Protein AF-A0A7T8K6Q4-F1 (afdb_monomer_lite)

Organism: Caligus rogercresseyi (NCBI:txid217165)

pLDDT: mean 73.78, std 26.48, range [27.0, 98.75]

InterPro domains:
  IPR004843 Calcineurin-like, phosphoesterase domain [PF00149] (10-167)
  IPR029052 Metallo-dependent phosphatase-like [G3DSA:3.60.21.10] (1-182)
  IPR029052 Metallo-dependent phosphatase-like [SSF56300] (1-171)
  IPR051693 UPF0046 metallophosphoesterase [PTHR12905] (1-171)

Structure (mmCIF, N/CA/C/O backbone):
data_AF-A0A7T8K6Q4-F1
#
_entry.id   AF-A0A7T8K6Q4-F1
#
loop_
_atom_site.group_PDB
_atom_site.id
_atom_site.type_symbol
_atom_site.label_atom_id
_atom_site.label_alt_id
_atom_site.label_comp_id
_atom_site.label_asym_id
_atom_site.label_entity_id
_atom_site.label_seq_id
_atom_site.pdbx_PDB_ins_code
_atom_site.Cartn_x
_atom_site.Cartn_y
_atom_site.Cartn_z
_atom_site.occupancy
_atom_site.B_iso_or_equiv
_atom_site.auth_seq_id
_atom_site.auth_comp_id
_atom_site.auth_asym_id
_atom_site.auth_atom_id
_atom_site.pdbx_PDB_model_num
ATOM 1 N N . MET A 1 1 ? -7.488 6.317 0.133 1.00 95.50 1 MET A N 1
ATOM 2 C CA . MET A 1 1 ? -6.495 7.345 -0.255 1.00 95.50 1 MET A CA 1
ATOM 3 C C . MET A 1 1 ? -5.414 6.675 -1.096 1.00 95.50 1 MET A C 1
ATOM 5 O O . MET A 1 1 ? -5.376 5.454 -1.114 1.00 95.50 1 MET A O 1
ATOM 9 N N . SER A 1 2 ? -4.599 7.425 -1.825 1.00 96.69 2 SER A N 1
ATOM 10 C CA . SER A 1 2 ? -3.479 6.923 -2.636 1.00 96.69 2 SER A CA 1
ATOM 11 C C . SER A 1 2 ? -2.521 8.083 -2.901 1.00 96.69 2 SER A C 1
ATOM 13 O O . SER A 1 2 ? -2.915 9.229 -2.649 1.00 96.69 2 SER A O 1
ATOM 15 N N . ASP A 1 3 ? -1.322 7.802 -3.411 1.00 96.06 3 ASP A N 1
ATOM 16 C CA . ASP A 1 3 ? -0.441 8.811 -4.013 1.00 96.06 3 ASP A CA 1
ATOM 17 C C . ASP A 1 3 ? -0.129 9.971 -3.062 1.00 96.06 3 ASP A C 1
ATOM 19 O O . ASP A 1 3 ? -0.248 11.152 -3.402 1.00 96.06 3 ASP A O 1
ATOM 23 N N . THR A 1 4 ? 0.229 9.647 -1.819 1.00 96.94 4 THR A N 1
ATOM 24 C CA . THR A 1 4 ? 0.653 10.680 -0.872 1.00 96.94 4 THR A CA 1
ATOM 25 C C . THR A 1 4 ? 2.092 11.102 -1.086 1.00 96.94 4 THR A C 1
ATOM 27 O O . THR A 1 4 ? 2.408 12.234 -0.732 1.00 96.94 4 THR A O 1
ATOM 30 N N . HIS A 1 5 ? 2.948 10.265 -1.682 1.00 95.88 5 HIS A N 1
ATOM 31 C CA . HIS A 1 5 ? 4.310 10.633 -2.092 1.00 95.88 5 HIS A CA 1
ATOM 32 C C . HIS A 1 5 ? 5.120 11.316 -0.970 1.00 95.88 5 HIS A C 1
ATOM 34 O O . HIS A 1 5 ? 5.782 12.332 -1.193 1.00 95.88 5 HIS A O 1
ATOM 40 N N . SER A 1 6 ? 5.026 10.803 0.265 1.00 95.06 6 SER A N 1
ATOM 41 C CA . SER A 1 6 ? 5.626 11.392 1.482 1.00 95.06 6 SER A CA 1
ATOM 42 C C . SER A 1 6 ? 5.151 12.813 1.844 1.00 95.06 6 SER A C 1
ATOM 44 O O . SER A 1 6 ? 5.779 13.504 2.643 1.00 95.06 6 SER A O 1
ATOM 46 N N . LEU A 1 7 ? 4.018 13.265 1.304 1.00 94.94 7 LEU A N 1
ATOM 47 C CA . LEU A 1 7 ? 3.407 14.571 1.583 1.00 94.94 7 LEU A CA 1
ATOM 48 C C . LEU A 1 7 ? 2.273 14.486 2.616 1.00 94.94 7 LEU A C 1
ATOM 50 O O . LEU A 1 7 ? 1.410 15.362 2.665 1.00 94.94 7 LEU A O 1
ATOM 54 N N . THR A 1 8 ? 2.261 13.461 3.471 1.00 93.38 8 THR A N 1
ATOM 55 C CA . THR A 1 8 ? 1.224 13.276 4.502 1.00 93.38 8 THR A CA 1
ATOM 56 C C . THR A 1 8 ? 1.129 14.460 5.469 1.00 93.38 8 THR A C 1
ATOM 58 O O . THR A 1 8 ? 0.030 14.855 5.849 1.00 93.38 8 THR A O 1
ATOM 61 N N . SER A 1 9 ? 2.255 15.111 5.774 1.00 91.88 9 SER A N 1
ATOM 62 C CA . SER A 1 9 ? 2.323 16.347 6.572 1.00 91.88 9 SER A CA 1
ATOM 63 C C . SER A 1 9 ? 1.666 17.569 5.912 1.00 91.88 9 SER A C 1
ATOM 65 O O . SER A 1 9 ? 1.367 18.547 6.591 1.00 91.88 9 SER A O 1
ATOM 67 N N . HIS A 1 10 ? 1.431 17.526 4.597 1.00 91.69 10 HIS A N 1
ATOM 68 C CA . HIS A 1 10 ? 0.786 18.596 3.830 1.00 91.69 10 HIS A CA 1
ATOM 69 C C . HIS A 1 10 ? -0.715 18.347 3.631 1.00 91.69 10 HIS A C 1
ATOM 71 O O . HIS A 1 10 ? -1.407 19.163 3.016 1.00 91.69 10 HIS A O 1
ATOM 77 N N . ILE A 1 11 ? -1.245 17.230 4.140 1.00 90.94 11 ILE A N 1
ATOM 78 C CA . ILE A 1 11 ? -2.677 16.951 4.120 1.00 90.94 11 ILE A CA 1
ATOM 79 C C . ILE A 1 11 ? -3.342 17.840 5.172 1.00 90.94 11 ILE A C 1
ATOM 81 O O . ILE A 1 11 ? -3.305 17.566 6.365 1.00 90.94 11 ILE A O 1
ATOM 85 N N . THR A 1 12 ? -3.954 18.930 4.713 1.00 88.81 12 THR A N 1
ATOM 86 C CA . THR A 1 12 ? -4.630 19.910 5.578 1.00 88.81 12 THR A CA 1
ATOM 87 C C . THR A 1 12 ? -6.098 19.591 5.830 1.00 88.81 12 THR A C 1
ATOM 89 O O . THR A 1 12 ? -6.698 20.147 6.748 1.00 88.81 12 THR A O 1
ATOM 92 N N . ARG A 1 13 ? -6.698 18.714 5.015 1.00 89.38 13 ARG A N 1
ATOM 93 C CA . ARG A 1 13 ? -8.066 18.240 5.241 1.00 89.38 13 ARG A CA 1
ATOM 94 C C . ARG A 1 13 ? -8.058 17.168 6.324 1.00 89.38 13 ARG A C 1
ATOM 96 O O . ARG A 1 13 ? -7.205 16.283 6.300 1.00 89.38 13 ARG A O 1
ATOM 103 N N . GLU A 1 14 ? -9.040 17.209 7.213 1.00 91.81 14 GLU A N 1
ATOM 104 C CA . GLU A 1 14 ? -9.251 16.122 8.163 1.00 91.81 14 GLU A CA 1
ATOM 105 C C . GLU A 1 14 ? -9.593 14.833 7.401 1.00 91.81 14 GLU A C 1
ATOM 107 O O . GLU A 1 14 ? -10.392 14.841 6.458 1.00 91.81 14 GLU A O 1
ATOM 112 N N . ILE A 1 15 ? -8.948 13.728 7.779 1.00 95.06 15 ILE A N 1
ATOM 113 C CA . ILE A 1 15 ? -9.340 12.405 7.298 1.00 95.06 15 ILE A CA 1
ATOM 114 C C . ILE A 1 15 ? -10.617 12.031 8.059 1.00 95.06 15 ILE A C 1
ATOM 116 O O . ILE A 1 15 ? -10.576 12.027 9.289 1.00 95.06 15 ILE A O 1
ATOM 120 N N . PRO A 1 16 ? -11.736 11.745 7.367 1.00 95.94 16 PRO A N 1
ATOM 121 C CA . PRO A 1 16 ? -12.994 11.434 8.034 1.00 95.94 16 PRO A CA 1
ATOM 122 C C . PRO A 1 16 ? -12.852 10.194 8.920 1.00 95.94 16 PRO A C 1
ATOM 124 O O . PRO A 1 16 ? -12.044 9.313 8.626 1.00 95.94 16 PRO A O 1
ATOM 127 N N . ASP A 1 17 ? -13.656 10.125 9.980 1.00 96.38 17 ASP A N 1
ATOM 128 C CA . ASP A 1 17 ? -13.756 8.923 10.805 1.00 96.38 17 ASP A CA 1
ATOM 129 C C . ASP A 1 17 ? -14.274 7.738 9.965 1.00 96.38 17 ASP A C 1
ATOM 131 O O . ASP A 1 17 ? -15.099 7.903 9.060 1.00 96.38 17 ASP A O 1
ATOM 135 N N . GLY A 1 18 ? -13.806 6.532 10.284 1.00 96.94 18 GLY A N 1
ATOM 136 C CA . GLY A 1 18 ? -14.218 5.305 9.610 1.00 96.94 18 GLY A CA 1
ATOM 137 C C . GLY A 1 18 ? -13.617 4.052 10.243 1.00 96.94 18 GLY A C 1
ATOM 138 O O . GLY A 1 18 ? -12.667 4.119 11.026 1.00 96.94 18 GLY A O 1
ATOM 139 N N . ASP A 1 19 ? -14.164 2.893 9.879 1.00 98.19 19 ASP A N 1
ATOM 140 C CA . ASP A 1 19 ? -13.756 1.598 10.441 1.00 98.19 19 ASP A CA 1
ATOM 141 C C . ASP A 1 19 ? -12.468 1.051 9.802 1.00 98.19 19 ASP A C 1
ATOM 143 O O . ASP A 1 19 ? -11.621 0.451 10.473 1.00 98.19 19 ASP A O 1
ATOM 147 N N . ILE A 1 20 ? -12.302 1.277 8.494 1.00 98.44 20 ILE A N 1
ATOM 148 C CA . ILE A 1 20 ? -11.143 0.826 7.719 1.00 98.44 20 ILE A CA 1
ATOM 149 C C . ILE A 1 20 ? -10.592 1.991 6.898 1.00 98.44 20 ILE A C 1
ATOM 151 O O . ILE A 1 20 ? -11.257 2.519 6.009 1.00 98.44 20 ILE A O 1
ATOM 155 N N . PHE A 1 21 ? -9.338 2.353 7.155 1.00 98.56 21 PHE A N 1
ATOM 156 C CA . PHE A 1 21 ? -8.565 3.230 6.283 1.00 98.56 21 PHE A CA 1
ATOM 157 C C . PHE A 1 21 ? -7.834 2.401 5.220 1.00 98.56 21 PHE A C 1
ATOM 159 O O . PHE A 1 21 ? -7.196 1.402 5.548 1.00 98.56 21 PHE A O 1
ATOM 166 N N . ILE A 1 22 ? -7.884 2.824 3.955 1.00 98.62 22 ILE A N 1
ATOM 167 C CA . ILE A 1 22 ? -7.203 2.150 2.838 1.00 98.62 22 ILE A CA 1
ATOM 168 C C . ILE A 1 22 ? -6.268 3.133 2.121 1.00 98.62 22 ILE A C 1
ATOM 170 O O . ILE A 1 22 ? -6.712 4.216 1.722 1.00 98.62 22 ILE A O 1
ATOM 174 N N . HIS A 1 23 ? -5.003 2.745 1.912 1.00 98.50 23 HIS A N 1
ATOM 175 C CA . HIS A 1 23 ? -4.042 3.435 1.041 1.00 98.50 23 HIS A CA 1
ATOM 176 C C . HIS A 1 23 ? -3.646 2.562 -0.164 1.00 98.50 23 HIS A C 1
ATOM 178 O O . HIS A 1 23 ? -3.081 1.483 0.014 1.00 98.50 23 HIS A O 1
ATOM 184 N N . ALA A 1 24 ? -3.915 3.026 -1.386 1.00 98.31 24 ALA A N 1
ATOM 185 C CA . ALA A 1 24 ? -3.748 2.261 -2.627 1.00 98.31 24 ALA A CA 1
ATOM 186 C C . ALA A 1 24 ? -2.382 2.479 -3.319 1.00 98.31 24 ALA A C 1
ATOM 188 O O . ALA A 1 24 ? -2.309 2.623 -4.536 1.00 98.31 24 ALA A O 1
ATOM 189 N N . GLY A 1 25 ? -1.295 2.478 -2.541 1.00 97.44 25 GLY A N 1
ATOM 190 C CA . GLY A 1 25 ? 0.067 2.636 -3.070 1.00 97.44 25 GLY A CA 1
ATOM 191 C C . GLY A 1 25 ? 0.562 4.075 -3.167 1.00 97.44 25 GLY A C 1
ATOM 192 O O . GLY A 1 25 ? -0.180 5.020 -2.884 1.00 97.44 25 GLY A O 1
ATOM 193 N N . ASP A 1 26 ? 1.844 4.212 -3.498 1.00 97.19 26 ASP A N 1
ATOM 194 C CA . ASP A 1 26 ? 2.581 5.469 -3.641 1.00 97.19 26 ASP A CA 1
ATOM 195 C C . ASP A 1 26 ? 2.514 6.349 -2.387 1.00 97.19 26 ASP A C 1
ATOM 197 O O . ASP A 1 26 ? 2.160 7.533 -2.402 1.00 97.19 26 ASP A O 1
ATOM 201 N N . PHE A 1 27 ? 2.816 5.741 -1.242 1.00 97.88 27 PHE A N 1
ATOM 202 C CA . PHE A 1 27 ? 2.912 6.462 0.028 1.00 97.88 27 PHE A CA 1
ATOM 203 C C . PHE A 1 27 ? 4.309 7.037 0.292 1.00 97.88 27 PHE A C 1
ATOM 205 O O . PHE A 1 27 ? 4.467 7.954 1.104 1.00 97.88 27 PHE A O 1
ATOM 212 N N . THR A 1 28 ? 5.315 6.547 -0.425 1.00 95.50 28 THR A N 1
ATOM 213 C CA . THR A 1 28 ? 6.682 7.069 -0.448 1.00 95.50 28 THR A CA 1
ATOM 214 C C . THR A 1 28 ? 6.986 7.749 -1.780 1.00 95.50 28 THR A C 1
ATOM 216 O O . THR A 1 28 ? 6.205 7.655 -2.721 1.00 95.50 28 THR A O 1
ATOM 219 N N . ARG A 1 29 ? 8.127 8.441 -1.888 1.00 89.81 29 ARG A N 1
ATOM 220 C CA . ARG A 1 29 ? 8.613 8.940 -3.188 1.00 89.81 29 ARG A CA 1
ATOM 221 C C . ARG A 1 29 ? 9.538 7.948 -3.873 1.00 89.81 29 ARG A C 1
ATOM 223 O O . ARG A 1 29 ? 9.731 8.042 -5.084 1.00 89.81 29 ARG A O 1
ATOM 230 N N . SER A 1 30 ? 10.186 7.074 -3.113 1.00 85.44 30 SER A N 1
ATOM 231 C CA . SER A 1 30 ? 11.204 6.165 -3.650 1.00 85.44 30 SER A CA 1
ATOM 232 C C . SER A 1 30 ? 11.377 4.870 -2.856 1.00 85.44 30 SER A C 1
ATOM 234 O O . SER A 1 30 ? 12.271 4.081 -3.158 1.00 85.44 30 SER A O 1
ATOM 236 N N . GLY A 1 31 ? 10.561 4.643 -1.827 1.00 86.25 31 GLY A N 1
ATOM 237 C CA . GLY A 1 31 ? 10.691 3.505 -0.929 1.00 86.25 31 GLY A CA 1
ATOM 238 C C . GLY A 1 31 ? 11.850 3.649 0.057 1.00 86.25 31 GLY A C 1
ATOM 239 O O . GLY A 1 31 ? 12.334 2.642 0.574 1.00 86.25 31 GLY A O 1
ATOM 240 N N . ALA A 1 32 ? 12.344 4.858 0.336 1.00 84.62 32 ALA A N 1
ATOM 241 C CA . ALA A 1 32 ? 13.405 5.009 1.328 1.00 84.62 32 ALA A CA 1
ATOM 242 C C . ALA A 1 32 ? 12.896 4.599 2.724 1.00 84.62 32 ALA A C 1
ATOM 244 O O . ALA A 1 32 ? 11.777 4.934 3.106 1.00 84.62 32 ALA A O 1
ATOM 245 N N . LEU A 1 33 ? 13.731 3.916 3.521 1.00 85.88 33 LEU A N 1
ATOM 246 C CA . LEU A 1 33 ? 13.357 3.439 4.866 1.00 85.88 33 LEU A CA 1
ATOM 247 C C . LEU A 1 33 ? 12.752 4.555 5.733 1.00 85.88 33 LEU A C 1
ATOM 249 O O . LEU A 1 33 ? 11.784 4.337 6.455 1.00 85.88 33 LEU A O 1
ATOM 253 N N . GLN A 1 34 ? 13.320 5.757 5.648 1.00 87.62 34 GLN A N 1
ATOM 254 C CA . GLN A 1 34 ? 12.841 6.916 6.393 1.00 87.62 34 GLN A CA 1
ATOM 255 C C . GLN A 1 34 ? 11.444 7.368 5.929 1.00 87.62 34 GLN A C 1
ATOM 257 O O . GLN A 1 34 ? 10.598 7.653 6.771 1.00 87.62 34 GLN A O 1
ATOM 262 N N . GLU A 1 35 ? 11.168 7.346 4.621 1.00 92.88 35 GLU A N 1
ATOM 263 C CA . GLU A 1 35 ? 9.840 7.654 4.066 1.00 92.88 35 GLU A CA 1
ATOM 264 C C . GLU A 1 35 ? 8.796 6.640 4.557 1.00 92.88 35 GLU A C 1
ATOM 266 O O . GLU A 1 35 ? 7.687 7.017 4.934 1.00 92.88 35 GLU A O 1
ATOM 271 N N . VAL A 1 36 ? 9.168 5.355 4.620 1.00 94.88 36 VAL A N 1
ATOM 272 C CA . VAL A 1 36 ? 8.308 4.289 5.157 1.00 94.88 36 VAL A CA 1
ATOM 273 C C . VAL A 1 36 ? 8.016 4.510 6.643 1.00 94.88 36 VAL A C 1
ATOM 275 O O . VAL A 1 36 ? 6.867 4.388 7.063 1.00 94.88 36 VAL A O 1
ATOM 278 N N . LYS A 1 37 ? 9.021 4.893 7.442 1.00 95.19 37 LYS A N 1
ATOM 279 C CA . LYS A 1 37 ? 8.855 5.204 8.875 1.00 95.19 37 LYS A CA 1
ATOM 280 C C . LYS A 1 37 ? 7.952 6.408 9.117 1.00 95.19 37 LYS A C 1
ATOM 282 O O . LYS A 1 37 ? 7.104 6.370 10.010 1.00 95.19 37 LYS A O 1
ATOM 287 N N . GLU A 1 38 ? 8.122 7.464 8.330 1.00 96.50 38 GLU A N 1
ATOM 288 C CA . GLU A 1 38 ? 7.297 8.672 8.401 1.00 96.50 38 GLU A CA 1
ATOM 289 C C . GLU A 1 38 ? 5.844 8.370 8.046 1.00 96.50 38 GLU A C 1
ATOM 291 O O . GLU A 1 38 ? 4.937 8.739 8.794 1.00 96.50 38 GLU A O 1
ATOM 296 N N . PHE A 1 39 ? 5.621 7.619 6.965 1.00 98.06 39 PHE A N 1
ATOM 297 C CA . PHE A 1 39 ? 4.289 7.150 6.606 1.00 98.06 39 PHE A CA 1
ATOM 298 C C . PHE A 1 39 ? 3.675 6.272 7.705 1.00 98.06 39 PHE A C 1
ATOM 300 O O . PHE A 1 39 ? 2.539 6.517 8.110 1.00 98.06 39 PHE A O 1
ATOM 307 N N . ASN A 1 40 ? 4.422 5.289 8.225 1.00 98.38 40 ASN A N 1
ATOM 308 C CA . ASN A 1 40 ? 3.942 4.388 9.274 1.00 98.38 40 ASN A CA 1
ATOM 309 C C . ASN A 1 40 ? 3.595 5.133 10.573 1.00 98.38 40 ASN A C 1
ATOM 311 O O . ASN A 1 40 ? 2.644 4.769 11.263 1.00 98.38 40 ASN A O 1
ATOM 315 N N . THR A 1 41 ? 4.345 6.186 10.904 1.00 98.25 41 THR A N 1
ATOM 316 C CA . THR A 1 41 ? 4.045 7.048 12.054 1.00 98.25 41 THR A CA 1
ATOM 317 C C . THR A 1 41 ? 2.741 7.802 11.822 1.00 98.25 41 THR A C 1
ATOM 319 O O . THR A 1 41 ? 1.810 7.671 12.612 1.00 98.25 41 THR A O 1
ATOM 322 N N . TRP A 1 42 ? 2.635 8.508 10.694 1.00 97.81 42 TRP A N 1
ATOM 323 C CA . TRP A 1 42 ? 1.449 9.287 10.338 1.00 97.81 42 TRP A CA 1
ATOM 324 C C . TRP A 1 42 ? 0.172 8.434 10.286 1.00 97.81 42 TRP A C 1
ATOM 326 O O . TRP A 1 42 ? -0.853 8.796 10.861 1.00 97.81 42 TRP A O 1
ATOM 336 N N . VAL A 1 43 ? 0.219 7.266 9.639 1.00 98.06 43 VAL A N 1
ATOM 337 C CA . VAL A 1 43 ? -0.957 6.389 9.519 1.00 98.06 43 VAL A CA 1
ATOM 338 C C . VAL A 1 43 ? -1.357 5.780 10.870 1.00 98.06 43 VAL A C 1
ATOM 340 O O . VAL A 1 43 ? -2.533 5.485 11.091 1.00 98.06 43 VAL A O 1
ATOM 343 N N . GLY A 1 44 ? -0.403 5.633 11.797 1.00 97.81 44 GLY A N 1
ATOM 344 C CA . GLY A 1 44 ? -0.644 5.178 13.167 1.00 97.81 44 GLY A CA 1
ATOM 345 C C . GLY A 1 44 ? -1.464 6.161 14.006 1.00 97.81 44 GLY A C 1
ATOM 346 O O . GLY A 1 44 ? -2.222 5.727 14.871 1.00 97.81 44 GLY A O 1
ATOM 347 N N . GLU A 1 45 ? -1.381 7.460 13.712 1.00 97.00 45 GLU A N 1
ATOM 348 C CA . GLU A 1 45 ? -2.139 8.515 14.401 1.00 97.00 45 GLU A CA 1
ATOM 349 C C . GLU A 1 45 ? -3.622 8.549 13.996 1.00 97.00 45 GLU A C 1
ATOM 351 O O . GLU A 1 45 ? -4.454 9.140 14.689 1.00 97.00 45 GLU A O 1
ATOM 356 N N . LEU A 1 46 ? -3.989 7.894 12.888 1.00 97.31 46 LEU A N 1
ATOM 357 C CA . LEU A 1 46 ? -5.377 7.826 12.446 1.00 97.31 46 LEU A CA 1
ATOM 358 C C . LEU A 1 46 ? -6.221 6.980 13.412 1.00 97.31 46 LEU A C 1
ATOM 360 O O . LEU A 1 46 ? -5.861 5.856 13.770 1.00 97.31 46 LEU A O 1
ATOM 364 N N . LYS A 1 47 ? -7.418 7.479 13.743 1.00 97.44 47 LYS A N 1
ATOM 365 C CA . LYS A 1 47 ? -8.379 6.835 14.664 1.00 97.44 47 LYS A CA 1
ATOM 366 C C . LYS A 1 47 ? -8.968 5.512 14.157 1.00 97.44 47 LYS A C 1
ATOM 368 O O . LYS A 1 47 ? -9.602 4.797 14.926 1.00 97.44 47 LYS A O 1
ATOM 373 N N . HIS A 1 48 ? -8.776 5.197 12.878 1.00 98.50 48 HIS A N 1
ATOM 374 C CA . HIS A 1 48 ? -9.345 4.018 12.232 1.00 98.50 48 HIS A CA 1
ATOM 375 C C . HIS A 1 48 ? -8.851 2.732 12.923 1.00 98.50 48 HIS A C 1
ATOM 377 O O . HIS A 1 48 ? -7.633 2.561 13.063 1.00 98.50 48 HIS A O 1
ATOM 383 N N . PRO A 1 49 ? -9.743 1.814 13.335 1.00 98.00 49 PRO A N 1
ATOM 384 C CA . PRO A 1 49 ? -9.360 0.538 13.942 1.00 98.00 49 PRO A CA 1
ATOM 385 C C . PRO A 1 49 ? -8.449 -0.305 13.048 1.00 98.00 49 PRO A C 1
ATOM 387 O O . PRO A 1 49 ? -7.482 -0.896 13.527 1.00 98.00 49 PRO A O 1
ATOM 390 N N . HIS A 1 50 ? -8.720 -0.313 11.741 1.00 98.50 50 HIS A N 1
ATOM 391 C CA . HIS A 1 50 ? -7.928 -1.037 10.756 1.00 98.50 50 HIS A CA 1
ATOM 392 C C . HIS A 1 50 ? -7.366 -0.092 9.696 1.00 98.50 50 HIS A C 1
ATOM 394 O O . HIS A 1 50 ? -8.049 0.817 9.222 1.00 98.50 50 HIS A O 1
ATOM 400 N N . LYS A 1 51 ? -6.115 -0.329 9.299 1.00 98.62 51 LYS A N 1
ATOM 401 C CA . LYS A 1 51 ? -5.445 0.386 8.210 1.00 98.62 51 LYS A CA 1
ATOM 402 C C . LYS A 1 51 ? -4.857 -0.631 7.244 1.00 98.62 51 LYS A C 1
ATOM 404 O O . LYS A 1 51 ? -4.065 -1.470 7.663 1.00 98.62 51 LYS A O 1
ATOM 409 N N . ILE A 1 52 ? -5.252 -0.575 5.979 1.00 98.69 52 ILE A N 1
ATOM 410 C CA . ILE A 1 52 ? -4.784 -1.470 4.917 1.00 98.69 52 ILE A CA 1
ATOM 411 C C . ILE A 1 52 ? -3.982 -0.660 3.912 1.00 98.69 52 ILE A C 1
ATOM 413 O O . ILE A 1 52 ? -4.394 0.429 3.509 1.00 98.69 52 ILE A O 1
ATOM 417 N N . VAL A 1 53 ? -2.840 -1.199 3.501 1.00 98.69 53 VAL A N 1
ATOM 418 C CA . VAL A 1 53 ? -1.948 -0.549 2.541 1.00 98.69 53 VAL A CA 1
ATOM 419 C C . VAL A 1 53 ? -1.467 -1.572 1.521 1.00 98.69 53 VAL A C 1
ATOM 421 O O . VAL A 1 53 ? -1.108 -2.688 1.890 1.00 98.69 53 VAL A O 1
ATOM 424 N N . ILE A 1 54 ? -1.441 -1.182 0.252 1.00 98.50 54 ILE A N 1
ATOM 425 C CA . ILE A 1 54 ? -0.636 -1.840 -0.786 1.00 98.50 54 ILE A CA 1
ATOM 426 C C . ILE A 1 54 ? 0.493 -0.898 -1.206 1.00 98.50 54 ILE A C 1
ATOM 428 O O . ILE A 1 54 ? 0.428 0.300 -0.929 1.00 98.50 54 ILE A O 1
ATOM 432 N N . ALA A 1 55 ? 1.510 -1.433 -1.873 1.00 97.94 55 ALA A N 1
ATOM 433 C CA . ALA A 1 55 ? 2.542 -0.636 -2.522 1.00 97.94 55 ALA A CA 1
ATOM 434 C C . ALA A 1 55 ? 2.057 -0.119 -3.884 1.00 97.94 55 ALA A C 1
ATOM 436 O O . ALA A 1 55 ? 1.136 -0.678 -4.481 1.00 97.94 55 ALA A O 1
ATOM 437 N N . GLY A 1 56 ? 2.691 0.947 -4.353 1.00 95.50 56 GLY A N 1
ATOM 438 C CA . GLY A 1 56 ? 2.666 1.419 -5.728 1.00 95.50 56 GLY A CA 1
ATOM 439 C C . GLY A 1 56 ? 4.072 1.422 -6.319 1.00 95.50 56 GLY A C 1
ATOM 440 O O . GLY A 1 56 ? 5.009 0.847 -5.755 1.00 95.50 56 GLY A O 1
ATOM 441 N N . ASN A 1 57 ? 4.244 2.057 -7.473 1.00 93.56 57 ASN A N 1
ATOM 442 C CA . ASN A 1 57 ? 5.524 2.019 -8.174 1.00 93.56 57 ASN A CA 1
ATOM 443 C C . ASN A 1 57 ? 6.634 2.834 -7.505 1.00 93.56 57 ASN A C 1
ATOM 445 O O . ASN A 1 57 ? 7.807 2.648 -7.836 1.00 93.56 57 ASN A O 1
ATOM 449 N N . HIS A 1 58 ? 6.302 3.718 -6.566 1.00 92.00 58 HIS A N 1
ATOM 450 C CA . HIS A 1 58 ? 7.296 4.463 -5.803 1.00 92.00 58 HIS A CA 1
ATOM 451 C C . HIS A 1 58 ? 7.911 3.659 -4.652 1.00 92.00 58 HIS A C 1
ATOM 453 O O . HIS A 1 58 ? 9.003 4.002 -4.208 1.00 92.00 58 HIS A O 1
ATOM 459 N N . GLU A 1 59 ? 7.311 2.551 -4.213 1.00 93.50 59 GLU A N 1
ATOM 460 C CA . GLU A 1 59 ? 7.837 1.711 -3.129 1.00 93.50 59 GLU A CA 1
ATOM 461 C C . GLU A 1 59 ? 8.947 0.747 -3.603 1.00 93.50 59 GLU A C 1
ATOM 463 O O . GLU A 1 59 ? 8.854 -0.475 -3.475 1.00 93.50 59 GLU A O 1
ATOM 468 N N . LEU A 1 60 ? 10.048 1.297 -4.129 1.00 89.62 60 LEU A N 1
ATOM 469 C CA . LEU A 1 60 ? 11.139 0.531 -4.756 1.00 89.62 60 LEU A CA 1
ATOM 470 C C . LEU A 1 60 ? 11.777 -0.531 -3.852 1.00 89.62 60 LEU A C 1
ATOM 472 O O . LEU A 1 60 ? 12.286 -1.545 -4.328 1.00 89.62 60 LEU A O 1
ATOM 476 N N . SER A 1 61 ? 11.787 -0.283 -2.546 1.00 87.75 61 SER A N 1
ATOM 477 C CA . SER A 1 61 ? 12.344 -1.187 -1.541 1.00 87.75 61 SER A CA 1
ATOM 478 C C . SER A 1 61 ? 11.416 -2.339 -1.158 1.00 87.75 61 SER A C 1
ATOM 480 O O . SER A 1 61 ? 11.887 -3.271 -0.513 1.00 87.75 61 SER A O 1
ATOM 482 N N . LEU A 1 62 ? 10.135 -2.296 -1.544 1.00 91.19 62 LEU A N 1
ATOM 483 C CA . LEU A 1 62 ? 9.157 -3.351 -1.257 1.00 91.19 62 LEU A CA 1
ATOM 484 C C . LEU A 1 62 ? 8.979 -4.335 -2.422 1.00 91.19 62 LEU A C 1
ATOM 486 O O . LEU A 1 62 ? 8.411 -5.407 -2.228 1.00 91.19 62 LEU A O 1
ATOM 490 N N . ASP A 1 63 ? 9.466 -4.001 -3.620 1.00 91.50 63 ASP A N 1
ATOM 491 C CA . ASP A 1 63 ? 9.487 -4.924 -4.755 1.00 91.50 63 ASP A CA 1
ATOM 492 C C . ASP A 1 63 ? 10.768 -5.757 -4.730 1.00 91.50 63 ASP A C 1
ATOM 494 O O . ASP A 1 63 ? 11.843 -5.271 -5.086 1.00 91.50 63 ASP A O 1
ATOM 498 N N . ASP A 1 64 ? 10.663 -7.030 -4.348 1.00 85.88 64 ASP A N 1
ATOM 499 C CA . ASP A 1 64 ? 11.787 -7.971 -4.308 1.00 85.88 64 ASP A CA 1
ATOM 500 C C . ASP A 1 64 ? 12.501 -8.125 -5.655 1.00 85.88 64 ASP A C 1
ATOM 502 O O . ASP A 1 64 ? 13.729 -8.249 -5.673 1.00 85.88 64 ASP A O 1
ATOM 506 N N . GLY A 1 65 ? 11.765 -8.033 -6.766 1.00 84.69 65 GLY A N 1
ATOM 507 C CA . GLY A 1 65 ? 12.289 -8.139 -8.126 1.00 84.69 65 GLY A CA 1
ATOM 508 C C . GLY A 1 65 ? 12.883 -6.841 -8.674 1.00 84.69 65 GLY A C 1
ATOM 509 O O . GLY A 1 65 ? 13.558 -6.872 -9.707 1.00 84.69 65 GLY A O 1
ATOM 510 N N . TYR A 1 66 ? 12.680 -5.706 -7.999 1.00 82.44 66 TYR A N 1
ATOM 511 C CA . TYR A 1 66 ? 13.233 -4.434 -8.448 1.00 82.44 66 TYR A CA 1
ATOM 512 C C . TYR A 1 66 ? 14.743 -4.360 -8.207 1.00 82.44 66 TYR A C 1
ATOM 514 O O . TYR A 1 66 ? 15.241 -4.520 -7.082 1.00 82.44 66 TYR A O 1
ATOM 522 N N . HIS A 1 67 ? 15.466 -4.047 -9.282 1.00 71.56 67 HIS A N 1
ATOM 523 C CA . HIS A 1 67 ? 16.898 -3.788 -9.281 1.00 71.56 67 HIS A CA 1
ATOM 524 C C . HIS A 1 67 ? 17.185 -2.492 -10.054 1.00 71.56 67 HIS A C 1
ATOM 526 O O . HIS A 1 67 ? 16.861 -2.409 -11.240 1.00 71.56 67 HIS A O 1
ATOM 532 N N . PRO A 1 68 ? 17.823 -1.482 -9.433 1.00 65.25 68 PRO A N 1
ATOM 533 C CA . PRO A 1 68 ? 18.105 -0.219 -10.104 1.00 65.25 68 PRO A CA 1
ATOM 534 C C . PRO A 1 68 ? 19.102 -0.428 -11.252 1.00 65.25 68 PRO A C 1
ATOM 536 O O . PRO A 1 68 ? 20.265 -0.780 -11.033 1.00 65.25 68 PRO A O 1
ATOM 539 N N . ASN A 1 69 ? 18.663 -0.184 -12.488 1.00 56.41 69 ASN A N 1
ATOM 540 C CA . ASN A 1 69 ? 19.535 -0.186 -13.663 1.00 56.41 69 ASN A CA 1
ATOM 541 C C . ASN A 1 69 ? 20.304 1.152 -13.794 1.00 56.41 69 ASN A C 1
ATOM 543 O O . ASN A 1 69 ? 20.012 2.137 -13.112 1.00 56.41 69 ASN A O 1
ATOM 547 N N . LYS A 1 70 ? 21.319 1.214 -14.668 1.00 50.34 70 LYS A N 1
ATOM 548 C CA . LYS A 1 70 ? 22.147 2.427 -14.840 1.00 50.34 70 LYS A CA 1
ATOM 549 C C . LYS A 1 70 ? 21.347 3.659 -15.298 1.00 50.34 70 LYS A C 1
ATOM 551 O O . LYS A 1 70 ? 21.759 4.768 -14.979 1.00 50.34 70 LYS A O 1
ATOM 556 N N . GLU A 1 71 ? 20.226 3.474 -15.991 1.00 48.53 71 GLU A N 1
ATOM 557 C CA . GLU A 1 71 ? 19.383 4.560 -16.513 1.00 48.53 71 GLU A CA 1
ATOM 558 C C . GLU A 1 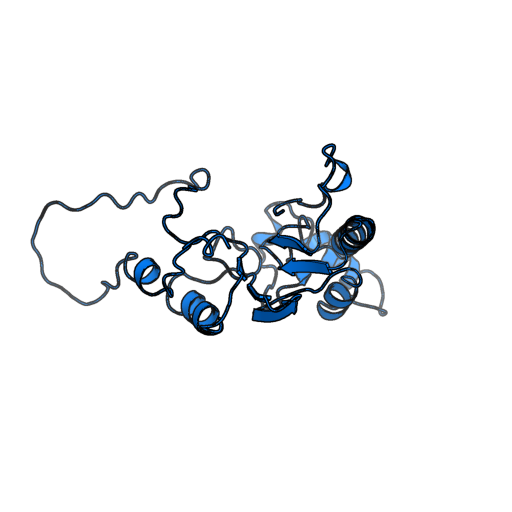71 ? 18.455 5.145 -15.438 1.00 48.53 71 GLU A C 1
ATOM 560 O O . GLU A 1 71 ? 18.358 6.363 -15.317 1.00 48.53 71 GLU A O 1
ATOM 565 N N . SER A 1 72 ? 17.884 4.310 -14.562 1.00 50.44 72 SER A N 1
ATOM 566 C CA . SER A 1 72 ? 17.095 4.731 -13.390 1.00 50.44 72 SER A CA 1
ATOM 567 C C . SER A 1 72 ? 17.898 5.586 -12.395 1.00 50.44 72 SER A C 1
ATOM 569 O O . SER A 1 72 ? 17.332 6.421 -11.695 1.00 50.44 72 SER A O 1
ATOM 571 N N . ARG A 1 73 ? 19.237 5.467 -12.393 1.00 46.22 73 ARG A N 1
ATOM 572 C CA . ARG A 1 73 ? 20.146 6.351 -11.633 1.00 46.22 73 ARG A CA 1
ATOM 573 C C . ARG A 1 73 ? 20.253 7.768 -12.212 1.00 46.22 73 ARG A C 1
ATOM 575 O O . ARG A 1 73 ? 20.640 8.678 -11.489 1.00 46.22 73 ARG A O 1
ATOM 582 N N . GLN A 1 74 ? 19.955 7.958 -13.499 1.00 39.81 74 GLN A N 1
ATOM 583 C CA . GLN A 1 74 ? 20.147 9.222 -14.220 1.00 39.81 74 GLN A CA 1
ATOM 584 C C . GLN A 1 74 ? 18.929 10.159 -14.111 1.00 39.81 74 GLN A C 1
ATOM 586 O O . GLN A 1 74 ? 19.086 11.370 -14.247 1.00 39.81 74 GLN A O 1
ATOM 591 N N . ILE A 1 75 ? 17.731 9.626 -13.822 1.00 44.09 75 ILE A N 1
ATOM 592 C CA . ILE A 1 75 ? 16.458 10.382 -13.753 1.00 44.09 75 ILE A CA 1
ATOM 593 C C . ILE A 1 75 ? 16.268 11.104 -12.396 1.00 44.09 75 ILE A C 1
ATOM 595 O O . ILE A 1 75 ? 15.198 11.618 -12.091 1.00 44.09 75 ILE A O 1
ATOM 599 N N . GLY A 1 76 ? 17.320 11.207 -11.577 1.00 43.19 76 GLY A N 1
ATOM 600 C CA . GLY A 1 76 ? 17.338 12.124 -10.431 1.00 43.19 76 GLY A CA 1
ATOM 601 C C . GLY A 1 76 ? 16.590 11.647 -9.184 1.00 43.19 76 GLY A C 1
ATOM 602 O O . GLY A 1 76 ? 16.186 12.474 -8.371 1.00 43.19 76 GLY A O 1
ATOM 603 N N . ILE A 1 77 ? 16.437 10.337 -8.991 1.00 44.94 77 ILE A N 1
ATOM 604 C CA . ILE A 1 77 ? 16.178 9.784 -7.658 1.00 44.94 77 ILE A CA 1
ATOM 605 C C . ILE A 1 77 ? 17.536 9.362 -7.122 1.00 44.94 77 ILE A C 1
ATOM 607 O O . ILE A 1 77 ? 18.208 8.518 -7.716 1.00 44.94 77 ILE A O 1
ATOM 611 N N . ASP A 1 78 ? 17.956 9.956 -6.015 1.00 45.44 78 ASP A N 1
ATOM 612 C CA . ASP A 1 78 ? 19.274 9.803 -5.391 1.00 45.44 78 ASP A CA 1
ATOM 613 C C . ASP A 1 78 ? 19.508 8.388 -4.792 1.00 45.44 78 ASP A C 1
ATOM 615 O O . ASP A 1 78 ? 20.222 8.208 -3.811 1.00 45.44 78 ASP A O 1
ATOM 619 N N . ILE A 1 79 ? 18.923 7.344 -5.394 1.00 48.69 79 ILE A N 1
ATOM 620 C CA . ILE A 1 79 ? 19.079 5.918 -5.067 1.00 48.69 79 ILE A CA 1
ATOM 621 C C . ILE A 1 79 ? 20.552 5.522 -5.166 1.00 48.69 79 ILE A C 1
ATOM 623 O O . ILE A 1 79 ? 21.061 4.774 -4.336 1.00 48.69 79 ILE A O 1
ATOM 627 N N . GLY A 1 80 ? 21.261 6.041 -6.175 1.00 41.69 80 GLY A N 1
ATOM 628 C CA . GLY A 1 80 ? 22.689 5.788 -6.361 1.00 41.69 80 GLY A CA 1
ATOM 629 C C . GLY A 1 80 ? 23.550 6.360 -5.235 1.00 41.69 80 GLY A C 1
ATOM 630 O O . GLY A 1 80 ? 24.572 5.768 -4.912 1.00 41.69 80 GLY A O 1
ATOM 631 N N . HIS A 1 81 ? 23.132 7.461 -4.615 1.00 46.81 81 HIS A N 1
ATOM 632 C CA . HIS A 1 81 ? 23.818 8.087 -3.485 1.00 46.81 81 HIS A CA 1
ATOM 633 C C . HIS A 1 81 ? 23.452 7.395 -2.164 1.00 46.81 81 HIS A C 1
ATOM 635 O O . HIS A 1 81 ? 24.321 7.184 -1.322 1.00 46.81 81 HIS A O 1
ATOM 641 N N . PHE A 1 82 ? 22.203 6.938 -2.023 1.00 46.00 82 PHE A N 1
ATOM 642 C CA . PHE A 1 82 ? 21.738 6.158 -0.872 1.00 46.00 82 PHE A CA 1
ATOM 643 C C . PHE A 1 82 ? 22.354 4.753 -0.805 1.00 46.00 82 PHE A C 1
ATOM 645 O O . PHE A 1 82 ? 22.845 4.344 0.244 1.00 46.00 82 PHE A O 1
ATOM 652 N N . LEU A 1 83 ? 22.388 4.021 -1.925 1.00 46.69 83 LEU A N 1
ATOM 653 C CA . LEU A 1 83 ? 22.997 2.689 -1.982 1.00 46.69 83 LEU A CA 1
ATOM 654 C C . LEU A 1 83 ? 24.531 2.756 -1.937 1.00 46.69 83 LEU A C 1
ATOM 656 O O . LEU A 1 83 ? 25.137 1.933 -1.260 1.00 46.69 83 LEU A O 1
ATOM 660 N N . LYS A 1 84 ? 25.171 3.764 -2.558 1.00 41.97 84 LYS A N 1
ATOM 661 C CA . LYS A 1 84 ? 26.628 3.963 -2.416 1.00 41.97 84 LYS A CA 1
ATOM 662 C C . LYS A 1 84 ? 27.039 4.316 -0.996 1.00 41.97 84 LYS A C 1
ATOM 664 O O . LYS A 1 84 ? 28.066 3.835 -0.539 1.00 41.97 84 LYS A O 1
ATOM 669 N N . LYS A 1 85 ? 26.240 5.110 -0.277 1.00 38.72 85 LYS A N 1
ATOM 670 C CA . LYS A 1 85 ? 26.520 5.400 1.131 1.00 38.72 85 LYS A CA 1
ATOM 671 C C . LYS A 1 85 ? 26.485 4.127 1.988 1.00 38.72 85 LYS A C 1
ATOM 673 O O . LYS A 1 85 ? 27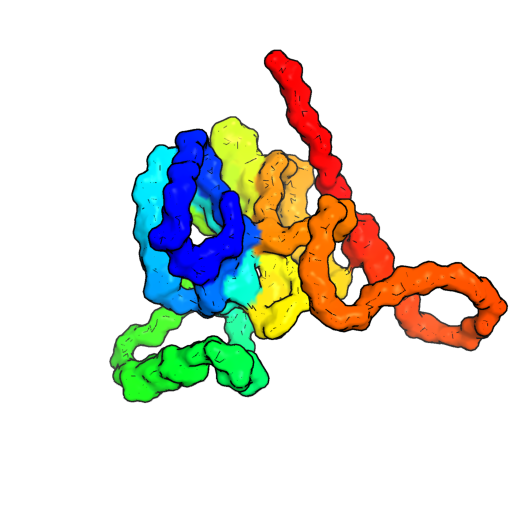.231 4.060 2.949 1.00 38.72 85 LYS A O 1
ATOM 678 N N . ASN A 1 86 ? 25.712 3.108 1.611 1.00 38.84 86 ASN A N 1
ATOM 679 C CA . ASN A 1 86 ? 25.720 1.804 2.286 1.00 38.84 86 ASN A CA 1
ATOM 680 C C . ASN A 1 86 ? 26.862 0.872 1.840 1.00 38.84 86 ASN A C 1
ATOM 682 O O . ASN A 1 86 ? 27.245 0.000 2.609 1.00 38.84 86 ASN A O 1
ATOM 686 N N . GLU A 1 87 ? 27.422 1.037 0.638 1.00 42.34 87 GLU A N 1
ATOM 687 C CA . GLU A 1 87 ? 28.639 0.307 0.238 1.00 42.34 87 GLU A CA 1
ATOM 688 C C . GLU A 1 87 ? 29.918 0.946 0.811 1.00 42.34 87 GLU A C 1
ATOM 690 O O . GLU A 1 87 ? 30.883 0.238 1.087 1.00 42.34 87 GLU A O 1
ATOM 695 N N . GLU A 1 88 ? 29.936 2.268 1.025 1.00 41.44 88 GLU A N 1
ATOM 696 C CA . GLU A 1 88 ? 31.101 2.994 1.561 1.00 41.44 88 GLU A CA 1
ATOM 697 C C . GLU A 1 88 ? 31.057 3.210 3.090 1.00 41.44 88 GLU A C 1
ATOM 699 O O . GLU A 1 88 ? 32.102 3.452 3.695 1.00 41.44 88 GLU A O 1
ATOM 704 N N . ILE A 1 89 ? 29.894 3.087 3.750 1.00 40.84 89 ILE A N 1
ATOM 705 C CA . ILE A 1 89 ? 29.776 3.143 5.217 1.00 40.84 89 ILE A CA 1
ATOM 706 C C . ILE A 1 89 ? 29.615 1.731 5.788 1.00 40.84 89 ILE A C 1
ATOM 708 O O . ILE A 1 89 ? 28.507 1.234 5.919 1.00 40.84 89 ILE A O 1
ATOM 712 N N . ASN A 1 90 ? 30.752 1.174 6.211 1.00 35.88 90 ASN A N 1
ATOM 713 C CA . ASN A 1 90 ? 30.944 0.180 7.272 1.00 35.88 90 ASN A CA 1
ATOM 714 C C . ASN A 1 90 ? 30.181 -1.160 7.196 1.00 35.88 90 ASN A C 1
ATOM 716 O O . ASN A 1 90 ? 28.959 -1.235 7.169 1.00 35.88 90 ASN A O 1
ATOM 720 N N . GLU A 1 91 ? 30.948 -2.239 7.362 1.00 38.94 91 GLU A N 1
ATOM 721 C CA . GLU A 1 91 ? 30.530 -3.609 7.685 1.00 38.94 91 GLU A CA 1
ATOM 722 C C . GLU A 1 91 ? 29.677 -3.705 8.976 1.00 38.94 91 GLU A C 1
ATOM 724 O O . GLU A 1 91 ? 30.121 -4.232 9.991 1.00 38.94 91 GLU A O 1
ATOM 729 N N . SER A 1 92 ? 28.447 -3.187 8.989 1.00 41.62 92 SER A N 1
ATOM 730 C CA . SER A 1 92 ? 27.381 -3.618 9.907 1.00 41.62 92 SER A CA 1
ATOM 731 C C . SER A 1 92 ? 26.040 -2.969 9.535 1.00 41.62 92 SER A C 1
ATOM 733 O O . SER A 1 92 ? 25.841 -1.780 9.741 1.00 41.62 92 SER A O 1
ATOM 735 N N . HIS A 1 93 ? 25.092 -3.791 9.072 1.00 44.19 93 HIS A N 1
ATOM 736 C CA . HIS A 1 93 ? 23.680 -3.478 8.778 1.00 44.19 93 HIS A CA 1
ATOM 737 C C . HIS A 1 93 ? 23.369 -2.822 7.425 1.00 44.19 93 HIS A C 1
ATOM 739 O O . HIS A 1 93 ? 22.869 -1.704 7.334 1.00 44.19 93 HIS A O 1
ATOM 745 N N . GLN A 1 94 ? 23.531 -3.604 6.360 1.00 52.53 94 GLN A N 1
ATOM 746 C CA . GLN A 1 94 ? 22.795 -3.387 5.118 1.00 52.53 94 GLN A CA 1
ATOM 747 C C . GLN A 1 94 ? 21.302 -3.655 5.379 1.00 52.53 94 GLN A C 1
ATOM 749 O O . GLN A 1 94 ? 20.917 -4.797 5.616 1.00 52.53 94 GLN A O 1
ATOM 754 N N . THR A 1 95 ? 20.467 -2.611 5.394 1.00 60.56 95 THR A N 1
ATOM 755 C CA . THR A 1 95 ? 19.008 -2.751 5.551 1.00 60.56 95 THR A CA 1
ATOM 756 C C . THR A 1 95 ? 18.442 -3.573 4.392 1.00 60.56 95 THR A C 1
ATOM 758 O O . THR A 1 95 ? 18.587 -3.193 3.228 1.00 60.56 95 THR A O 1
ATOM 761 N N . SER A 1 96 ? 17.811 -4.703 4.702 1.00 67.75 96 SER A N 1
ATOM 762 C CA . SER A 1 96 ? 17.165 -5.576 3.721 1.00 67.75 96 SER A CA 1
ATOM 763 C C . SER A 1 96 ? 15.751 -5.090 3.368 1.00 67.75 96 SER A C 1
ATOM 765 O O . SER A 1 96 ? 15.142 -4.321 4.111 1.00 67.75 96 SER A O 1
ATOM 767 N N . LYS A 1 97 ? 15.196 -5.549 2.237 1.00 70.44 97 LYS A N 1
ATOM 768 C CA . LYS A 1 97 ? 13.799 -5.263 1.837 1.00 70.44 97 LYS A CA 1
ATOM 769 C C . LYS A 1 97 ? 12.794 -5.746 2.897 1.00 70.44 97 LYS A C 1
ATOM 771 O O . LYS A 1 97 ? 11.837 -5.047 3.227 1.00 70.44 97 LYS A O 1
ATOM 776 N N . GLU A 1 98 ? 13.089 -6.888 3.518 1.00 72.12 98 GLU A N 1
ATOM 777 C CA . GLU A 1 98 ? 12.342 -7.427 4.659 1.00 72.12 98 GLU A CA 1
ATOM 778 C C . GLU A 1 98 ? 12.36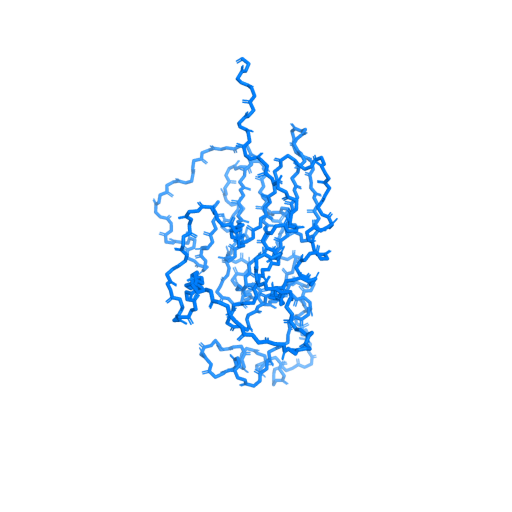6 -6.495 5.876 1.00 72.12 98 GLU A C 1
ATOM 780 O O . GLU A 1 98 ? 11.348 -6.338 6.550 1.00 72.12 98 GLU A O 1
ATOM 785 N N . ASP A 1 99 ? 13.493 -5.831 6.142 1.00 75.12 99 ASP A N 1
ATOM 786 C CA . ASP A 1 99 ? 13.578 -4.855 7.232 1.00 75.12 99 ASP A CA 1
ATOM 787 C C . ASP A 1 99 ? 12.670 -3.654 6.965 1.00 75.12 99 ASP A C 1
ATOM 789 O O . ASP A 1 99 ? 12.008 -3.179 7.882 1.00 75.12 99 ASP A O 1
ATOM 793 N N . VAL A 1 100 ? 12.562 -3.206 5.708 1.00 84.31 100 VAL A N 1
ATOM 794 C CA . VAL A 1 100 ? 11.655 -2.109 5.338 1.00 84.31 100 VAL A CA 1
ATOM 795 C C . VAL A 1 100 ? 10.193 -2.514 5.529 1.00 84.31 100 VAL A C 1
ATOM 797 O O . VAL A 1 100 ? 9.422 -1.761 6.124 1.00 84.31 100 VAL A O 1
ATOM 800 N N . ARG A 1 101 ? 9.802 -3.717 5.088 1.00 87.75 101 ARG A N 1
ATOM 801 C CA . ARG A 1 101 ? 8.431 -4.223 5.275 1.00 87.75 101 ARG A CA 1
ATOM 802 C C . ARG A 1 101 ? 8.059 -4.326 6.758 1.00 87.75 101 ARG A C 1
ATOM 804 O O . ARG A 1 101 ? 6.916 -4.051 7.116 1.00 87.75 101 ARG A O 1
ATOM 811 N N . ARG A 1 102 ? 9.011 -4.680 7.629 1.00 90.69 102 ARG A N 1
ATOM 812 C CA . ARG A 1 102 ? 8.805 -4.774 9.088 1.00 90.69 102 ARG A CA 1
ATOM 813 C C . ARG A 1 102 ? 8.517 -3.437 9.764 1.00 90.69 102 ARG A C 1
ATOM 815 O O . ARG A 1 102 ? 7.937 -3.444 10.845 1.00 90.69 102 ARG A O 1
ATOM 822 N N . GLU A 1 103 ? 8.879 -2.314 9.149 1.00 94.56 103 GLU A N 1
ATOM 823 C CA . GLU A 1 103 ? 8.581 -0.986 9.698 1.00 94.56 103 GLU A CA 1
ATOM 824 C C . GLU A 1 103 ? 7.104 -0.598 9.559 1.00 94.56 103 GLU A C 1
ATOM 826 O O . GLU A 1 103 ? 6.651 0.301 10.261 1.00 94.56 103 GLU A O 1
ATOM 831 N N . LEU A 1 104 ? 6.330 -1.273 8.701 1.00 96.31 104 LEU A N 1
ATOM 832 C CA . LEU A 1 104 ? 4.891 -1.048 8.512 1.00 96.31 104 LEU A CA 1
ATOM 833 C C . LEU A 1 104 ? 4.056 -1.673 9.648 1.00 96.31 104 LEU A C 1
ATOM 835 O O . LEU A 1 104 ? 3.159 -2.481 9.423 1.00 96.31 104 LEU A O 1
ATOM 839 N N . THR A 1 105 ? 4.363 -1.314 10.893 1.00 97.94 105 THR A N 1
ATOM 840 C CA . THR A 1 105 ? 3.772 -1.904 12.105 1.00 97.94 105 THR A CA 1
ATOM 841 C C . THR A 1 105 ? 2.348 -1.440 12.407 1.00 97.94 105 THR A C 1
ATOM 843 O O . THR A 1 105 ? 1.619 -2.141 13.106 1.00 97.94 105 THR A O 1
ATOM 846 N N . ASN A 1 106 ? 1.932 -0.281 11.889 1.00 98.44 106 ASN A N 1
ATOM 847 C CA . ASN A 1 106 ? 0.612 0.302 12.143 1.00 98.44 106 ASN A CA 1
ATOM 848 C C . ASN A 1 106 ? -0.424 -0.053 11.067 1.00 98.44 106 ASN A C 1
ATOM 850 O O . ASN A 1 106 ? -1.553 0.439 11.117 1.00 98.44 106 ASN A O 1
ATOM 854 N N . VAL A 1 107 ? -0.060 -0.880 10.083 1.00 98.38 107 VAL A N 1
ATOM 855 C CA . VAL A 1 107 ? -0.927 -1.239 8.956 1.00 98.38 107 VAL A CA 1
ATOM 856 C C . VAL A 1 107 ? -0.896 -2.738 8.683 1.00 98.38 107 VAL A C 1
ATOM 858 O O . VAL A 1 107 ? 0.067 -3.437 8.975 1.00 98.38 107 VAL A O 1
ATOM 861 N N . THR A 1 108 ? -1.958 -3.239 8.063 1.00 98.31 108 THR A N 1
ATOM 862 C CA . THR A 1 108 ? -1.946 -4.525 7.369 1.00 98.31 108 THR A CA 1
ATOM 863 C C . THR A 1 108 ? -1.487 -4.278 5.936 1.00 98.31 108 THR A C 1
ATOM 865 O O . THR A 1 108 ? -2.242 -3.746 5.122 1.00 98.31 108 THR A O 1
ATOM 868 N N . TYR A 1 109 ? -0.237 -4.629 5.638 1.00 98.25 109 TYR A N 1
ATOM 869 C CA . TYR A 1 109 ? 0.311 -4.518 4.289 1.00 98.25 109 TYR A CA 1
ATOM 870 C C . TYR A 1 109 ? -0.051 -5.748 3.443 1.00 98.25 109 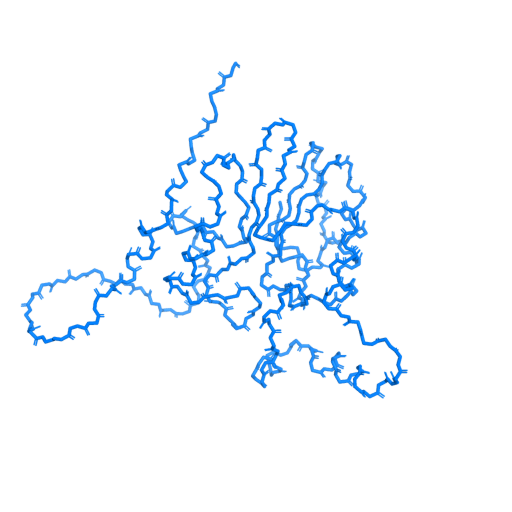TYR A C 1
ATOM 872 O O . TYR A 1 109 ? 0.277 -6.881 3.812 1.00 98.25 109 TYR A O 1
ATOM 880 N N . LEU A 1 110 ? -0.713 -5.519 2.307 1.00 98.19 110 LEU A N 1
ATOM 881 C CA . LEU A 1 110 ? -1.130 -6.555 1.362 1.00 98.19 110 LEU A CA 1
ATOM 882 C C . LEU A 1 110 ? -0.272 -6.507 0.093 1.00 98.19 110 LEU A C 1
ATOM 884 O O . LEU A 1 110 ? -0.020 -5.443 -0.468 1.00 98.19 110 LEU A O 1
ATOM 888 N N . GLN A 1 111 ? 0.164 -7.679 -0.364 1.00 97.50 111 GLN A N 1
ATOM 889 C CA . GLN A 1 111 ? 0.895 -7.855 -1.618 1.00 97.50 111 GLN A CA 1
ATOM 890 C C . GLN A 1 111 ? 0.616 -9.259 -2.134 1.00 97.50 111 GLN A C 1
ATOM 892 O O . GLN A 1 111 ? 1.143 -10.226 -1.586 1.00 97.50 111 GLN A O 1
ATOM 897 N N . ASP A 1 112 ? -0.232 -9.349 -3.157 1.00 97.56 112 ASP A N 1
ATOM 898 C CA . ASP A 1 112 ? -0.775 -10.608 -3.676 1.00 97.56 112 ASP A CA 1
ATOM 899 C C . ASP A 1 112 ? -1.391 -11.461 -2.545 1.00 97.56 112 ASP A C 1
ATOM 901 O O . ASP A 1 112 ? -1.236 -12.682 -2.477 1.00 97.56 112 ASP A O 1
ATOM 905 N N . SER A 1 113 ? -2.068 -10.790 -1.608 1.00 98.25 113 SER A N 1
ATOM 906 C CA . SER A 1 113 ? -2.639 -11.390 -0.403 1.00 98.25 113 SER A CA 1
ATOM 907 C C . SER A 1 113 ? -3.932 -10.692 0.016 1.00 98.25 113 SER A C 1
ATOM 909 O O . SER A 1 113 ? -4.241 -9.589 -0.443 1.00 98.25 113 SER A O 1
ATOM 911 N N . GLY A 1 114 ? -4.699 -11.338 0.899 1.00 98.06 114 GLY A N 1
ATOM 912 C CA . GLY A 1 114 ? -5.958 -10.796 1.397 1.00 98.06 114 GLY A CA 1
ATOM 913 C C . GLY A 1 114 ? -6.140 -10.904 2.906 1.00 98.06 114 GLY A C 1
ATOM 914 O O . GLY A 1 114 ? -5.446 -11.654 3.591 1.00 98.06 114 GLY A O 1
ATOM 915 N N . VAL A 1 115 ? -7.100 -10.136 3.413 1.00 98.56 115 VAL A N 1
ATOM 916 C CA . VAL A 1 115 ? -7.530 -10.096 4.814 1.00 98.56 115 VAL A CA 1
ATOM 917 C C . VAL A 1 115 ? -9.055 -10.053 4.875 1.00 98.56 115 VAL A C 1
ATOM 919 O O . VAL A 1 115 ? -9.705 -9.502 3.989 1.00 98.56 115 VAL A O 1
ATOM 922 N N . THR A 1 116 ? -9.642 -10.632 5.921 1.00 98.62 116 THR A N 1
ATOM 923 C CA . THR A 1 116 ? -11.083 -10.532 6.175 1.00 98.62 116 THR A CA 1
ATOM 924 C C . THR A 1 116 ? -11.337 -9.648 7.384 1.00 98.62 116 THR A C 1
ATOM 926 O O . THR A 1 116 ? -10.909 -9.980 8.487 1.00 98.62 116 THR A O 1
ATOM 929 N N . LEU A 1 117 ? -12.046 -8.537 7.183 1.00 97.94 117 LEU A N 1
ATOM 930 C CA . LEU A 1 117 ? -12.415 -7.590 8.238 1.00 97.94 117 LEU A CA 1
ATOM 931 C C . LEU A 1 117 ? -13.915 -7.334 8.183 1.00 97.94 117 LEU A C 1
ATOM 933 O O . LEU A 1 117 ? -14.455 -7.057 7.118 1.00 97.94 117 LEU A O 1
ATOM 937 N N . TYR A 1 118 ? -14.595 -7.454 9.324 1.00 97.88 118 TYR A N 1
ATOM 938 C CA . TYR A 1 118 ? -16.054 -7.297 9.413 1.00 97.88 118 TYR A CA 1
ATOM 939 C C . TYR A 1 118 ? -16.841 -8.156 8.400 1.00 97.88 118 TYR A C 1
ATOM 941 O O . TYR A 1 118 ? -17.910 -7.771 7.942 1.00 97.88 118 TYR A O 1
ATOM 949 N N . GLY A 1 119 ? -16.303 -9.326 8.037 1.00 97.81 119 GLY A N 1
ATOM 950 C CA . GLY A 1 119 ? -16.893 -10.225 7.040 1.00 97.81 119 GLY A CA 1
ATOM 951 C C . GLY A 1 119 ? -16.581 -9.881 5.578 1.00 97.81 119 GLY A C 1
ATOM 952 O O . GLY A 1 119 ? -16.904 -10.691 4.720 1.00 97.81 119 GLY A O 1
ATOM 953 N N . LEU A 1 120 ? -15.917 -8.753 5.299 1.00 98.00 120 LEU A N 1
ATOM 954 C CA . LEU A 1 120 ? -15.492 -8.346 3.957 1.00 98.00 120 LEU A CA 1
ATOM 955 C C . LEU A 1 120 ? -14.133 -8.956 3.615 1.00 98.00 120 LEU A C 1
ATOM 957 O O . LEU A 1 120 ? -13.174 -8.793 4.374 1.00 98.00 120 LEU A O 1
ATOM 961 N N . LYS A 1 121 ? -14.033 -9.623 2.465 1.00 98.50 121 LYS A N 1
ATOM 962 C CA . LYS A 1 121 ? -12.791 -10.169 1.908 1.00 98.50 121 LYS A CA 1
ATOM 963 C C . LYS A 1 121 ? -12.099 -9.114 1.059 1.00 98.50 121 LYS A C 1
ATOM 965 O O . LYS A 1 121 ? -12.575 -8.736 -0.009 1.00 98.50 121 LYS A O 1
ATOM 970 N N . ILE A 1 122 ? -10.963 -8.644 1.555 1.00 98.75 122 ILE A N 1
ATOM 971 C CA . ILE A 1 122 ? -10.184 -7.566 0.956 1.00 98.75 122 ILE A CA 1
ATOM 972 C C . ILE A 1 122 ? -8.906 -8.171 0.385 1.00 98.75 122 ILE A C 1
ATOM 974 O O . ILE A 1 122 ? -8.155 -8.793 1.132 1.00 98.75 122 ILE A O 1
ATOM 978 N N . TYR A 1 123 ? -8.646 -7.986 -0.907 1.00 98.69 123 TYR A N 1
ATOM 979 C CA . TYR A 1 123 ? -7.436 -8.469 -1.578 1.00 98.69 123 TYR A CA 1
ATOM 980 C C . TYR A 1 123 ? -6.626 -7.297 -2.130 1.00 98.69 123 TYR A C 1
ATOM 982 O O . TYR A 1 123 ? -7.194 -6.367 -2.702 1.00 98.69 123 TYR A O 1
ATOM 990 N N . GLY A 1 124 ? -5.304 -7.329 -1.958 1.00 98.44 124 GLY A N 1
ATOM 991 C CA . GLY A 1 124 ? -4.408 -6.252 -2.370 1.00 98.44 124 GLY A CA 1
ATOM 992 C C . GLY A 1 124 ? -3.276 -6.734 -3.267 1.00 98.44 124 GLY A C 1
ATOM 993 O O . GLY A 1 124 ? -2.575 -7.688 -2.925 1.00 98.44 124 GLY A O 1
ATOM 994 N N . SER A 1 125 ? -3.062 -6.048 -4.390 1.00 97.94 125 SER A N 1
ATOM 995 C CA . SER A 1 125 ? -1.960 -6.329 -5.313 1.00 97.94 125 SER A CA 1
ATOM 996 C C . SER A 1 125 ? -1.333 -5.030 -5.848 1.00 97.94 125 SER A C 1
ATOM 998 O O . SER A 1 125 ? -2.063 -4.163 -6.332 1.00 97.94 125 SER A O 1
ATOM 1000 N N . PRO A 1 126 ? 0.003 -4.865 -5.766 1.00 96.94 126 PRO A N 1
ATOM 1001 C CA . PRO A 1 126 ? 0.680 -3.628 -6.167 1.00 96.94 126 PRO A CA 1
ATOM 1002 C C . PRO A 1 126 ? 1.021 -3.570 -7.661 1.00 96.94 126 PRO A C 1
ATOM 1004 O O . PRO A 1 126 ? 1.428 -2.521 -8.155 1.00 96.94 126 PRO A O 1
ATOM 1007 N N . TRP A 1 127 ? 0.907 -4.693 -8.379 1.00 95.56 127 TRP A N 1
ATOM 1008 C CA . TRP A 1 127 ? 1.386 -4.800 -9.755 1.00 95.56 127 TRP A CA 1
ATOM 1009 C C . TRP A 1 127 ? 0.653 -3.856 -10.697 1.00 95.56 127 TRP A C 1
ATOM 1011 O O . TRP A 1 127 ? -0.550 -3.626 -10.581 1.00 95.56 127 TRP A O 1
ATOM 1021 N N . GLN A 1 128 ? 1.381 -3.350 -11.684 1.00 88.69 128 GLN A N 1
ATOM 1022 C CA . GLN A 1 128 ? 0.823 -2.508 -12.722 1.00 88.69 128 GLN A CA 1
ATOM 1023 C C . GLN A 1 128 ? 1.453 -2.777 -14.088 1.00 88.69 128 GLN A C 1
ATOM 1025 O O . GLN A 1 128 ? 2.577 -3.279 -14.177 1.00 88.69 128 GLN A O 1
ATOM 1030 N N . PRO A 1 129 ? 0.746 -2.435 -15.176 1.00 87.62 129 PRO A N 1
ATOM 1031 C CA . PRO A 1 129 ? 1.354 -2.352 -16.492 1.00 87.62 129 PRO A CA 1
ATOM 1032 C C . PRO A 1 129 ? 2.548 -1.397 -16.498 1.00 87.62 129 PRO A C 1
ATOM 1034 O O . PRO A 1 129 ? 2.476 -0.332 -15.892 1.00 87.62 129 PRO A O 1
ATOM 1037 N N . GLU A 1 130 ? 3.596 -1.759 -17.234 1.00 80.06 130 GLU A N 1
ATOM 1038 C CA . GLU A 1 130 ? 4.851 -1.009 -17.278 1.00 80.06 130 GLU A CA 1
ATOM 1039 C C . GLU A 1 130 ? 4.662 0.509 -17.452 1.00 80.06 130 GLU A C 1
ATOM 1041 O O . GLU A 1 130 ? 4.099 0.990 -18.442 1.00 80.06 130 GLU A O 1
ATOM 1046 N N . PHE A 1 131 ? 5.194 1.259 -16.485 1.00 72.44 131 PHE A N 1
ATOM 1047 C CA . PHE A 1 131 ? 5.267 2.710 -16.483 1.00 72.44 131 PHE A CA 1
ATOM 1048 C C . PHE A 1 131 ? 6.611 3.175 -15.905 1.00 72.44 131 PHE A C 1
ATOM 1050 O O . PHE A 1 131 ? 6.917 2.976 -14.729 1.00 72.44 131 PHE A O 1
ATOM 1057 N N . GLY A 1 132 ? 7.442 3.791 -16.751 1.00 67.81 132 GLY A N 1
ATOM 1058 C CA . GLY A 1 132 ? 8.650 4.520 -16.345 1.00 67.81 132 GLY A CA 1
ATOM 1059 C C . GLY A 1 132 ? 9.792 3.697 -15.727 1.00 67.81 132 GLY A C 1
ATOM 1060 O O . GLY A 1 132 ? 10.700 4.301 -15.167 1.00 67.81 132 GLY A O 1
ATOM 1061 N N . GLY A 1 133 ? 9.761 2.360 -15.795 1.00 74.62 133 GLY A N 1
ATOM 1062 C CA . GLY A 1 133 ? 10.834 1.501 -15.269 1.00 74.62 133 GLY A CA 1
ATOM 1063 C C . GLY A 1 133 ? 10.962 1.486 -13.739 1.00 74.62 133 GLY A C 1
ATOM 1064 O O . GLY A 1 133 ? 12.040 1.208 -13.222 1.00 74.62 133 GLY A O 1
ATOM 1065 N N . TRP A 1 134 ? 9.880 1.811 -13.030 1.00 84.94 134 TRP A N 1
ATOM 1066 C CA . TRP A 1 134 ? 9.765 1.797 -11.567 1.00 84.94 134 TRP A CA 1
ATOM 1067 C C . TRP A 1 134 ? 9.409 0.402 -11.019 1.00 84.94 134 TRP A C 1
ATOM 1069 O O . TRP A 1 134 ? 9.310 -0.560 -11.787 1.00 84.94 134 TRP A O 1
ATOM 1079 N N . ALA A 1 135 ? 9.221 0.282 -9.703 1.00 89.75 135 ALA A N 1
ATOM 1080 C CA . ALA A 1 135 ? 8.828 -0.971 -9.061 1.00 89.75 135 ALA A CA 1
ATOM 1081 C C . ALA A 1 135 ? 7.435 -1.454 -9.482 1.00 89.75 135 ALA A C 1
ATOM 1083 O O . ALA A 1 135 ? 6.615 -0.687 -9.988 1.00 89.75 135 ALA A O 1
ATOM 1084 N N . PHE A 1 136 ? 7.191 -2.746 -9.266 1.00 92.69 136 PHE A N 1
ATOM 1085 C CA . PHE A 1 136 ? 5.922 -3.431 -9.501 1.00 92.69 136 PHE A CA 1
ATOM 1086 C C . PHE A 1 136 ? 5.391 -3.307 -10.937 1.00 92.69 136 PHE A C 1
ATOM 1088 O O . PHE A 1 136 ? 4.193 -3.432 -11.189 1.00 92.69 136 PHE A O 1
ATOM 1095 N N . ASN A 1 137 ? 6.289 -3.116 -11.903 1.00 90.50 137 ASN A N 1
ATOM 1096 C CA . ASN A 1 137 ? 5.961 -3.055 -13.320 1.00 90.50 137 ASN A CA 1
ATOM 1097 C C . ASN A 1 137 ? 5.986 -4.442 -13.969 1.00 90.50 137 ASN A C 1
ATOM 1099 O O . ASN A 1 137 ? 6.947 -5.200 -13.834 1.00 90.50 137 ASN A O 1
ATOM 1103 N N . LEU A 1 138 ? 4.948 -4.742 -14.746 1.00 88.88 138 LEU A N 1
ATOM 1104 C CA . LEU A 1 138 ? 4.846 -5.935 -15.578 1.00 88.88 138 LEU A CA 1
ATOM 1105 C C . LEU A 1 138 ? 4.471 -5.550 -17.007 1.00 88.88 138 LEU A C 1
ATOM 1107 O O . LEU A 1 138 ? 3.669 -4.645 -17.245 1.00 88.88 138 LEU A O 1
ATOM 1111 N N . ASN A 1 139 ? 5.007 -6.290 -17.975 1.00 86.88 139 ASN A N 1
ATOM 1112 C CA . ASN A 1 139 ? 4.552 -6.174 -19.356 1.00 86.88 139 ASN A CA 1
ATOM 1113 C C . ASN A 1 139 ? 3.065 -6.534 -19.433 1.00 86.88 139 ASN A C 1
ATOM 1115 O O . ASN A 1 139 ? 2.629 -7.528 -18.844 1.00 86.88 139 ASN A O 1
ATOM 1119 N N . ARG A 1 140 ? 2.296 -5.758 -20.205 1.00 88.00 140 ARG A N 1
ATOM 1120 C CA . ARG A 1 140 ? 0.892 -6.086 -20.490 1.00 88.00 140 ARG A CA 1
ATOM 1121 C C . ARG A 1 140 ? 0.782 -7.491 -21.092 1.00 88.00 140 ARG A C 1
ATOM 1123 O O . ARG A 1 140 ? 1.683 -7.951 -21.791 1.00 88.00 140 ARG A O 1
ATOM 1130 N N . GLY A 1 141 ? -0.339 -8.156 -20.826 1.00 89.44 141 GLY A N 1
ATOM 1131 C CA . GLY A 1 141 ? -0.593 -9.528 -21.264 1.00 89.44 141 GLY A CA 1
ATOM 1132 C C . GLY A 1 141 ? -0.390 -10.539 -20.154 1.00 89.44 141 GLY A C 1
ATOM 1133 O O . GLY A 1 141 ? -0.815 -10.296 -19.024 1.00 89.44 141 GLY A O 1
ATOM 1134 N N . SER A 1 142 ? 0.227 -11.674 -20.487 1.00 90.94 142 SER A N 1
ATOM 1135 C CA . SER A 1 142 ? 0.300 -12.843 -19.603 1.00 90.94 142 SER A CA 1
ATOM 1136 C C . SER A 1 142 ? 0.893 -12.527 -18.236 1.00 90.94 142 SER A C 1
ATOM 1138 O O . SER A 1 142 ? 0.361 -12.979 -17.239 1.00 90.94 142 SER A O 1
ATOM 1140 N N . ARG A 1 143 ? 1.918 -11.671 -18.156 1.00 90.75 143 ARG A N 1
ATOM 1141 C CA . ARG A 1 143 ? 2.545 -11.314 -16.874 1.00 90.75 143 ARG A CA 1
ATOM 1142 C C . ARG A 1 143 ? 1.584 -10.617 -15.917 1.00 90.75 143 ARG A C 1
ATOM 1144 O O . ARG A 1 143 ? 1.572 -10.937 -14.735 1.00 90.75 143 ARG A O 1
ATOM 1151 N N . CYS A 1 144 ? 0.792 -9.667 -16.414 1.00 90.00 144 CYS A N 1
ATOM 1152 C CA . CYS A 1 144 ? -0.254 -9.048 -15.606 1.00 90.00 144 CYS A CA 1
ATOM 1153 C C . CYS A 1 144 ? -1.352 -10.066 -15.268 1.00 90.00 144 CYS A C 1
ATOM 1155 O O . CYS A 1 144 ? -1.788 -10.121 -14.124 1.00 90.00 144 CYS A O 1
ATOM 1157 N N . LEU A 1 145 ? -1.765 -10.888 -16.241 1.00 90.25 145 LEU A N 1
ATOM 1158 C CA . LEU A 1 145 ? -2.801 -11.903 -16.036 1.00 90.25 145 LEU A CA 1
ATOM 1159 C C . LEU A 1 145 ? -2.414 -12.913 -14.947 1.00 90.25 145 LEU A C 1
ATOM 1161 O O . LEU A 1 145 ? -3.227 -13.169 -14.070 1.00 90.25 145 LEU A O 1
ATOM 1165 N N . ASP A 1 146 ? -1.158 -13.365 -14.915 1.00 94.38 146 ASP A N 1
ATOM 1166 C CA . ASP A 1 146 ? -0.627 -14.263 -13.882 1.00 94.38 146 ASP A CA 1
ATOM 1167 C C . ASP A 1 146 ? -0.853 -13.711 -12.463 1.00 94.38 146 ASP A C 1
ATOM 1169 O O . ASP A 1 146 ? -0.998 -14.477 -11.513 1.00 94.38 146 ASP A O 1
ATOM 1173 N N . LYS A 1 147 ? -0.871 -12.381 -12.298 1.00 94.69 147 LYS A N 1
ATOM 1174 C CA . LYS A 1 147 ? -1.167 -11.717 -11.020 1.00 94.69 147 LYS A CA 1
ATOM 1175 C C . LYS A 1 147 ? -2.658 -11.569 -10.773 1.00 94.69 147 LYS A C 1
ATOM 1177 O O . LYS A 1 147 ? -3.112 -11.789 -9.655 1.00 94.69 147 LYS A O 1
ATOM 1182 N N . TRP A 1 148 ? -3.425 -11.238 -11.805 1.00 93.88 148 TRP A N 1
ATOM 1183 C CA . TRP A 1 148 ? -4.880 -11.114 -11.709 1.00 93.88 148 TRP A CA 1
ATOM 1184 C C . TRP A 1 148 ? -5.574 -12.450 -11.437 1.00 93.88 148 TRP A C 1
ATOM 1186 O O . TRP A 1 148 ? -6.580 -12.481 -10.730 1.00 93.88 148 TRP A O 1
ATOM 1196 N N . ASP A 1 149 ? -4.999 -13.556 -11.903 1.00 96.12 149 ASP A N 1
ATOM 1197 C CA . ASP A 1 149 ? -5.495 -14.909 -11.649 1.00 96.12 149 ASP A CA 1
ATOM 1198 C C . ASP A 1 149 ? -5.313 -15.352 -10.188 1.00 96.12 149 ASP A C 1
ATOM 1200 O O . ASP A 1 149 ? -6.017 -16.254 -9.732 1.00 96.12 149 ASP A O 1
ATOM 1204 N N . LEU A 1 150 ? -4.434 -14.693 -9.419 1.00 96.81 150 LEU A N 1
ATOM 1205 C CA . LEU A 1 150 ? -4.284 -14.942 -7.978 1.00 96.81 150 LEU A CA 1
ATOM 1206 C C . LEU A 1 150 ? -5.444 -14.375 -7.150 1.00 96.81 150 LEU A C 1
ATOM 1208 O O . LEU A 1 150 ? -5.592 -14.753 -5.987 1.00 96.81 150 LEU A O 1
ATOM 1212 N N . ILE A 1 151 ? -6.251 -13.472 -7.719 1.00 97.38 151 ILE A N 1
ATOM 1213 C CA . ILE A 1 151 ? -7.355 -12.822 -7.010 1.00 97.38 151 ILE A CA 1
ATOM 1214 C C . ILE A 1 151 ? -8.498 -13.836 -6.821 1.00 97.38 151 ILE A C 1
ATOM 1216 O O . ILE A 1 151 ? -9.058 -14.310 -7.822 1.00 97.38 151 ILE A O 1
ATOM 1220 N N . PRO A 1 152 ? -8.891 -14.151 -5.570 1.00 97.75 152 PRO A N 1
ATOM 1221 C CA . PRO A 1 152 ? -10.016 -15.041 -5.297 1.00 97.75 152 PRO A CA 1
ATOM 1222 C C . PRO A 1 152 ? -11.330 -14.508 -5.881 1.00 97.75 152 PRO A C 1
ATOM 1224 O O . PRO A 1 152 ? -11.603 -13.309 -5.807 1.00 97.75 152 PRO A O 1
ATOM 1227 N N . ASP A 1 153 ? -12.162 -15.401 -6.424 1.00 96.38 153 ASP A N 1
ATOM 1228 C CA . ASP A 1 153 ? -13.461 -15.047 -7.030 1.00 96.38 153 ASP A CA 1
ATOM 1229 C C . ASP A 1 153 ? -14.456 -14.440 -6.033 1.00 96.38 153 ASP A C 1
ATOM 1231 O O . ASP A 1 153 ? -15.380 -13.736 -6.424 1.00 96.38 153 ASP A O 1
ATOM 1235 N N . ASP A 1 154 ? -14.269 -14.712 -4.744 1.00 97.12 154 ASP A N 1
ATOM 1236 C CA . ASP A 1 154 ? -15.097 -14.233 -3.641 1.00 97.12 154 ASP A CA 1
ATOM 1237 C C . ASP A 1 154 ? -14.529 -12.973 -2.966 1.00 97.12 154 ASP A C 1
ATOM 1239 O O . ASP A 1 154 ? -14.858 -12.687 -1.817 1.00 97.12 154 ASP A O 1
ATOM 1243 N N . THR A 1 155 ? -13.664 -12.228 -3.660 1.00 97.88 155 THR A N 1
ATOM 1244 C CA . THR A 1 155 ? -13.147 -10.935 -3.191 1.00 97.88 155 THR A CA 1
ATOM 1245 C C . THR A 1 155 ? -14.244 -9.871 -3.235 1.00 97.88 155 THR A C 1
ATOM 1247 O O . THR A 1 155 ? -14.755 -9.553 -4.307 1.00 97.88 155 THR A O 1
ATOM 1250 N N . ASP A 1 156 ? -14.551 -9.261 -2.088 1.00 98.12 156 ASP A N 1
ATOM 1251 C CA . ASP A 1 156 ? -15.521 -8.163 -1.988 1.00 98.12 156 ASP A CA 1
ATOM 1252 C C . ASP A 1 156 ? -14.887 -6.811 -2.345 1.00 98.12 156 ASP A C 1
ATOM 1254 O O . ASP A 1 156 ? -15.503 -5.970 -3.001 1.00 98.12 156 ASP A O 1
ATOM 1258 N N . ILE A 1 157 ? -13.645 -6.586 -1.900 1.00 98.19 157 ILE A N 1
ATOM 1259 C CA . ILE A 1 157 ? -12.900 -5.343 -2.127 1.00 98.19 157 ILE A CA 1
ATOM 1260 C C . ILE A 1 157 ? -11.536 -5.685 -2.717 1.00 98.19 157 ILE A C 1
ATOM 1262 O O . ILE A 1 157 ? -10.686 -6.275 -2.052 1.00 98.19 157 ILE A O 1
ATOM 1266 N N . LEU A 1 158 ? -11.308 -5.259 -3.956 1.00 97.94 158 LEU A N 1
ATOM 1267 C CA . LEU A 1 158 ? -10.009 -5.343 -4.610 1.00 97.94 158 LEU A CA 1
ATOM 1268 C C . LEU A 1 158 ? -9.282 -3.998 -4.511 1.00 97.94 158 LEU A C 1
ATOM 1270 O O . LEU A 1 158 ? -9.833 -2.958 -4.873 1.00 97.94 158 LEU A O 1
ATOM 1274 N N . ILE A 1 159 ? -8.033 -4.029 -4.051 1.00 98.25 159 ILE A N 1
ATOM 1275 C CA . ILE A 1 159 ? -7.140 -2.874 -3.992 1.00 98.25 159 ILE A CA 1
ATOM 1276 C C . ILE A 1 159 ? -5.999 -3.111 -4.984 1.00 98.25 159 ILE A C 1
ATOM 1278 O O . ILE A 1 159 ? -5.163 -3.994 -4.784 1.00 98.25 159 ILE A O 1
ATOM 1282 N N . THR A 1 160 ? -5.961 -2.306 -6.042 1.00 96.75 160 THR A N 1
ATOM 1283 C CA . THR A 1 160 ? -4.849 -2.231 -6.997 1.00 96.75 160 THR A CA 1
ATOM 1284 C C . THR A 1 160 ? -4.309 -0.813 -7.035 1.00 96.75 160 THR A C 1
ATOM 1286 O O . THR A 1 160 ? -5.058 0.139 -6.811 1.00 96.75 160 THR A O 1
ATOM 1289 N N . HIS A 1 161 ? -3.015 -0.665 -7.310 1.00 95.00 161 HIS A N 1
ATOM 1290 C CA . HIS A 1 161 ? -2.410 0.661 -7.409 1.00 95.00 161 HIS A CA 1
ATOM 1291 C C . HIS A 1 161 ? -2.859 1.378 -8.690 1.00 95.00 161 HIS A C 1
ATOM 1293 O O . HIS A 1 161 ? -3.370 2.495 -8.657 1.00 95.00 161 HIS A O 1
ATOM 1299 N N . SER A 1 162 ? -2.755 0.687 -9.827 1.00 86.44 162 SER A N 1
ATOM 1300 C CA . SER A 1 162 ? -3.225 1.203 -11.111 1.00 86.44 162 SER A CA 1
ATOM 1301 C C . SER A 1 162 ? -4.726 0.953 -11.329 1.00 86.44 162 SER A C 1
ATOM 1303 O O . SER A 1 162 ? -5.250 -0.088 -10.908 1.00 86.44 162 SER A O 1
ATOM 1305 N N . PRO A 1 163 ? -5.431 1.864 -12.031 1.00 83.88 163 PRO A N 1
ATOM 1306 C CA . PRO A 1 163 ? -6.835 1.677 -12.374 1.00 83.88 163 PRO A CA 1
ATOM 1307 C C . PRO A 1 163 ? -7.018 0.556 -13.414 1.00 83.88 163 PRO A C 1
ATOM 1309 O O . PRO A 1 163 ? -6.148 0.357 -14.272 1.00 83.88 163 PRO A O 1
ATOM 1312 N N . PRO A 1 164 ? -8.171 -0.142 -13.410 1.00 83.62 164 PRO A N 1
ATOM 1313 C CA . PRO A 1 164 ? -8.507 -1.060 -14.485 1.00 83.62 164 PRO A CA 1
ATOM 1314 C C . PRO A 1 164 ? -8.756 -0.308 -15.799 1.00 83.62 164 PRO A C 1
ATOM 1316 O O . PRO A 1 164 ? -9.024 0.900 -15.829 1.00 83.62 164 PRO A O 1
ATOM 1319 N N . TRP A 1 165 ? -8.660 -1.050 -16.903 1.00 73.44 165 TRP A N 1
ATOM 1320 C CA . TRP A 1 165 ? -8.935 -0.528 -18.237 1.00 73.44 165 TRP A CA 1
ATOM 1321 C C . TRP A 1 165 ? -10.375 0.003 -18.333 1.00 73.44 165 TRP A C 1
ATOM 1323 O O . TRP A 1 165 ? -11.302 -0.629 -17.838 1.00 73.44 165 TRP A O 1
ATOM 1333 N N . ASP A 1 166 ? -10.545 1.151 -18.994 1.00 64.88 166 ASP A N 1
ATOM 1334 C CA . ASP A 1 166 ? -11.848 1.755 -19.323 1.00 64.88 166 ASP A CA 1
ATOM 1335 C C . ASP A 1 166 ? -12.715 2.236 -18.136 1.00 64.88 166 ASP A C 1
ATOM 1337 O O . ASP A 1 166 ? -13.937 2.296 -18.207 1.00 64.88 166 ASP A O 1
ATOM 1341 N N . THR A 1 167 ? -12.096 2.676 -17.037 1.00 55.47 167 THR A N 1
ATOM 1342 C CA . THR A 1 167 ? -12.811 3.325 -15.911 1.00 55.47 167 THR A CA 1
ATOM 1343 C C . THR A 1 167 ? -13.179 4.794 -16.153 1.00 55.47 167 THR A C 1
ATOM 1345 O O . THR A 1 167 ? -13.629 5.486 -15.242 1.00 55.47 167 THR A O 1
ATOM 1348 N N . GLY A 1 168 ? -12.940 5.324 -17.358 1.00 46.06 168 GLY A N 1
ATOM 1349 C CA . GLY A 1 168 ? -13.082 6.755 -17.657 1.00 46.06 168 GLY A CA 1
ATOM 1350 C C . GLY A 1 168 ? -12.022 7.657 -16.999 1.00 46.06 168 GLY A C 1
ATOM 1351 O O . GLY A 1 168 ? -11.996 8.858 -17.265 1.00 46.06 168 GLY A O 1
ATOM 1352 N N . ILE A 1 169 ? -11.113 7.099 -16.191 1.00 50.03 169 ILE A N 1
ATOM 1353 C CA . ILE A 1 169 ? -9.967 7.795 -15.596 1.00 50.03 169 ILE A CA 1
ATOM 1354 C C . ILE A 1 169 ? -8.794 7.700 -16.578 1.00 50.03 169 ILE A C 1
ATOM 1356 O O . ILE A 1 169 ? -8.041 6.730 -16.597 1.00 50.03 169 ILE A O 1
ATOM 1360 N N . THR A 1 170 ? -8.638 8.699 -17.448 1.00 43.28 170 THR A N 1
ATOM 1361 C CA . THR A 1 170 ? -7.455 8.789 -18.316 1.00 43.28 170 THR A CA 1
ATOM 1362 C C . THR A 1 170 ? -6.314 9.466 -17.561 1.00 43.28 170 THR A C 1
ATOM 1364 O O . THR A 1 170 ? -6.434 10.643 -17.218 1.00 43.28 170 THR A O 1
ATOM 1367 N N . ALA A 1 171 ? -5.193 8.770 -17.354 1.00 44.06 171 ALA A N 1
ATOM 1368 C CA . ALA A 1 171 ? -3.951 9.416 -16.929 1.00 44.06 171 ALA A CA 1
ATOM 1369 C C . ALA A 1 171 ? -3.560 10.526 -17.934 1.00 44.06 171 ALA A C 1
ATOM 1371 O O . ALA A 1 171 ? -3.815 10.375 -19.140 1.00 44.06 171 ALA A O 1
ATOM 1372 N N . PRO A 1 172 ? -2.949 11.645 -17.492 1.00 34.59 172 PRO A N 1
ATOM 1373 C CA . PRO A 1 172 ? -2.431 12.659 -18.401 1.00 34.59 172 PRO A CA 1
ATOM 1374 C C . PRO A 1 172 ? -1.468 11.991 -19.376 1.00 34.59 172 PRO A C 1
ATOM 1376 O O . PRO A 1 172 ? -0.553 11.279 -18.973 1.00 34.59 172 PRO A O 1
ATOM 1379 N N . ARG A 1 173 ? -1.726 12.184 -20.670 1.00 34.69 173 ARG A N 1
ATOM 1380 C CA . ARG A 1 173 ? -1.023 11.526 -21.773 1.00 34.69 173 ARG A CA 1
ATOM 1381 C C . ARG A 1 173 ? 0.499 11.566 -21.586 1.00 34.69 173 ARG A C 1
ATOM 1383 O O . ARG A 1 173 ? 1.121 12.575 -21.910 1.00 34.69 173 ARG A O 1
ATOM 1390 N N . ALA A 1 174 ? 1.099 10.437 -21.215 1.00 35.16 174 ALA A N 1
ATOM 1391 C CA . ALA A 1 174 ? 2.397 10.089 -21.774 1.00 35.16 174 ALA A CA 1
ATOM 1392 C C . ALA A 1 174 ? 2.195 9.950 -23.294 1.00 35.16 174 ALA A C 1
ATOM 1394 O O . ALA A 1 174 ? 1.200 9.392 -23.765 1.00 35.16 174 ALA A O 1
ATOM 1395 N N . SER A 1 175 ? 3.055 10.601 -24.065 1.00 33.38 175 SER A N 1
ATOM 1396 C CA . SER A 1 175 ? 2.901 10.845 -25.497 1.00 33.38 175 SER A CA 1
ATOM 1397 C C . SER A 1 175 ? 2.552 9.594 -26.315 1.00 33.38 175 SER A C 1
ATOM 1399 O O . SER A 1 175 ? 3.294 8.621 -26.334 1.00 33.38 175 SER A O 1
ATOM 1401 N N . SER A 1 176 ? 1.435 9.702 -27.044 1.00 37.69 176 SER A N 1
ATOM 1402 C CA . SER A 1 176 ? 1.064 8.964 -28.259 1.00 37.69 176 SER A CA 1
ATOM 1403 C C . SER A 1 176 ? 1.230 7.440 -28.266 1.00 37.69 176 SER A C 1
ATOM 1405 O O . SER A 1 176 ? 2.216 6.917 -28.768 1.00 37.69 176 SER A O 1
ATOM 1407 N N . THR A 1 177 ? 0.144 6.729 -27.966 1.00 30.05 177 THR A N 1
ATOM 1408 C CA . THR A 1 177 ? -0.400 5.734 -28.908 1.00 30.05 177 THR A CA 1
ATOM 1409 C C . THR A 1 177 ? -1.922 5.740 -28.777 1.00 30.05 177 THR A C 1
ATOM 1411 O O . THR A 1 177 ? -2.507 5.044 -27.955 1.00 30.05 177 THR A O 1
ATOM 1414 N N . ARG A 1 178 ? -2.592 6.599 -29.558 1.00 27.00 178 ARG A N 1
ATOM 1415 C CA . ARG A 1 178 ? -4.022 6.405 -29.829 1.00 27.00 178 ARG A CA 1
ATOM 1416 C C . ARG A 1 178 ? -4.121 5.270 -30.839 1.00 27.00 178 ARG A C 1
ATOM 1418 O O . ARG A 1 178 ? -3.620 5.418 -31.949 1.00 27.00 178 ARG A O 1
ATOM 1425 N N . CYS A 1 179 ? -4.791 4.183 -30.481 1.00 27.94 179 CYS A N 1
ATOM 1426 C CA . CYS A 1 179 ? -5.260 3.223 -31.471 1.00 27.94 179 CYS A CA 1
ATOM 1427 C C . CYS A 1 179 ? -6.451 3.841 -32.214 1.00 27.94 179 CYS A C 1
ATOM 1429 O O . CYS A 1 179 ? -7.577 3.847 -31.721 1.00 27.94 179 CYS A O 1
ATOM 1431 N N . SER A 1 180 ? -6.190 4.424 -33.382 1.00 32.09 180 SER A N 1
ATOM 1432 C CA . SER A 1 180 ? -7.230 4.829 -34.326 1.00 32.09 180 SER A CA 1
ATOM 1433 C C . SER A 1 180 ? -7.780 3.580 -35.015 1.00 32.09 180 SER A C 1
ATOM 1435 O O . SER A 1 180 ? -7.027 2.834 -35.639 1.00 32.09 180 SER A O 1
ATOM 1437 N N . GLY A 1 181 ? -9.088 3.357 -34.884 1.00 30.20 181 GLY A N 1
ATOM 1438 C CA . GLY A 1 181 ? -9.820 2.283 -35.550 1.00 30.20 181 GLY A CA 1
ATOM 1439 C C . GLY A 1 181 ? -9.698 2.323 -37.077 1.00 30.20 181 GLY A C 1
ATOM 1440 O O . GLY A 1 181 ? -9.541 3.373 -37.698 1.00 30.20 181 GLY A O 1
ATOM 1441 N N . ALA A 1 182 ? -9.750 1.126 -37.649 1.00 31.47 182 ALA A N 1
ATOM 1442 C CA . ALA A 1 182 ? -9.443 0.784 -39.025 1.00 31.47 182 ALA A CA 1
ATOM 1443 C C . ALA A 1 182 ? -10.458 1.288 -40.069 1.00 31.47 182 ALA A C 1
ATOM 1445 O O . ALA A 1 182 ? -11.652 1.399 -39.805 1.00 31.47 182 ALA A O 1
ATOM 1446 N N . SER A 1 183 ? -9.981 1.439 -41.309 1.00 27.19 183 SER A N 1
ATOM 1447 C CA . SER A 1 183 ? -10.796 1.299 -42.522 1.00 27.19 183 SER A CA 1
ATOM 1448 C C . SER A 1 183 ? -10.081 0.412 -43.561 1.00 27.19 183 SER A C 1
ATOM 1450 O O . SER A 1 183 ? -9.357 0.904 -44.411 1.00 27.19 183 SER A O 1
ATOM 1452 N N . SER A 1 184 ? -10.345 -0.902 -43.463 1.00 27.88 184 SER A N 1
ATOM 1453 C CA . SER A 1 184 ? -10.519 -1.895 -44.553 1.00 27.88 184 SER A CA 1
ATOM 1454 C C . SER A 1 184 ? -9.377 -2.187 -45.574 1.00 27.88 184 SER A C 1
ATOM 1456 O O . SER A 1 184 ? -8.340 -1.538 -45.543 1.00 27.88 184 SER A O 1
ATOM 1458 N N . PRO A 1 185 ? -9.451 -3.274 -46.385 1.00 48.50 185 PRO A N 1
ATOM 1459 C CA . PRO A 1 185 ? -8.587 -4.438 -46.169 1.00 48.50 185 PRO A CA 1
ATOM 1460 C C . PRO A 1 185 ? -7.716 -4.813 -47.382 1.00 48.50 185 PRO A C 1
ATOM 1462 O O . PRO A 1 185 ? -8.139 -4.680 -48.525 1.00 48.50 185 PRO A O 1
ATOM 1465 N N . ASN A 1 186 ? -6.521 -5.348 -47.119 1.00 28.28 186 ASN A N 1
ATOM 1466 C CA . ASN A 1 186 ? -5.850 -6.418 -47.875 1.00 28.28 186 ASN A CA 1
ATOM 1467 C C . ASN A 1 186 ? -4.367 -6.432 -47.504 1.00 28.28 186 ASN A C 1
ATOM 1469 O O . ASN A 1 186 ? -3.658 -5.466 -47.759 1.00 28.28 186 ASN A O 1
ATOM 1473 N N . THR A 1 187 ? -3.887 -7.534 -46.938 1.00 29.86 187 THR A N 1
ATOM 1474 C CA . THR A 1 187 ? -2.830 -8.384 -47.517 1.00 29.86 187 THR A CA 1
ATOM 1475 C C . THR A 1 187 ? -2.377 -9.413 -46.478 1.00 29.86 187 THR A C 1
ATOM 1477 O O . THR A 1 187 ? -2.341 -9.179 -45.274 1.00 29.86 187 THR A O 1
ATOM 1480 N N . THR A 1 188 ? -2.121 -10.606 -46.989 1.00 35.00 188 THR A N 1
ATOM 1481 C CA . THR A 1 188 ? -1.601 -11.810 -46.344 1.00 35.00 188 THR A CA 1
ATOM 1482 C C . THR A 1 188 ? -0.174 -11.626 -45.818 1.00 35.00 188 THR A C 1
ATOM 1484 O O . THR A 1 188 ? 0.684 -11.284 -46.624 1.00 35.00 188 THR A O 1
ATOM 1487 N N . SER A 1 189 ? 0.102 -11.966 -44.551 1.00 28.88 189 SER A N 1
ATOM 1488 C CA . SER A 1 189 ? 1.247 -12.809 -44.130 1.00 28.88 189 SER A CA 1
ATOM 1489 C C . SER A 1 189 ? 1.444 -12.811 -42.606 1.00 28.88 189 SER A C 1
ATOM 1491 O O . SER A 1 189 ? 1.532 -11.752 -41.996 1.00 28.88 189 SER A O 1
ATOM 1493 N N . THR A 1 190 ? 1.573 -14.022 -42.051 1.00 28.88 190 THR A N 1
ATOM 1494 C CA . THR A 1 190 ? 2.318 -14.399 -40.829 1.00 28.88 190 THR A CA 1
ATOM 1495 C C . THR A 1 190 ? 2.076 -13.598 -39.542 1.00 28.88 190 THR A C 1
ATOM 1497 O O . THR A 1 190 ? 2.727 -12.594 -39.280 1.00 28.88 190 THR A O 1
ATOM 1500 N N . ASP A 1 191 ? 1.175 -14.147 -38.723 1.00 38.69 191 ASP A N 1
ATOM 1501 C CA . ASP A 1 191 ? 1.372 -14.428 -37.291 1.00 38.69 191 ASP A CA 1
ATOM 1502 C C . ASP A 1 191 ? 2.120 -13.363 -36.464 1.00 38.69 191 ASP A C 1
ATOM 1504 O O . ASP A 1 191 ? 3.342 -13.386 -36.355 1.00 38.69 191 ASP A O 1
ATOM 1508 N N . THR A 1 192 ? 1.376 -12.394 -35.918 1.00 32.94 192 THR A N 1
ATOM 1509 C CA . THR A 1 192 ? 1.779 -11.504 -34.796 1.00 32.94 192 THR A CA 1
ATOM 1510 C C . THR A 1 192 ? 0.588 -10.689 -34.249 1.00 32.94 192 THR A C 1
ATOM 1512 O O . THR A 1 192 ? 0.749 -9.583 -33.742 1.00 32.94 192 THR A O 1
ATOM 1515 N N . SER A 1 193 ? -0.652 -11.187 -34.348 1.00 31.31 193 SER A N 1
ATOM 1516 C CA . SER A 1 193 ? -1.842 -10.399 -33.987 1.00 31.31 193 SER A CA 1
ATOM 1517 C C . SER A 1 193 ? -2.588 -10.930 -32.762 1.00 31.31 193 SER A C 1
ATOM 1519 O O . SER A 1 193 ? -3.758 -11.283 -32.869 1.00 31.31 193 SER A O 1
ATOM 1521 N N . MET A 1 194 ? -1.954 -10.914 -31.592 1.00 33.56 194 MET A N 1
ATOM 1522 C CA . MET A 1 194 ? -2.704 -10.647 -30.359 1.00 33.56 194 MET A CA 1
ATOM 1523 C C . MET A 1 194 ? -2.655 -9.135 -30.170 1.00 33.56 194 MET A C 1
ATOM 1525 O O . MET A 1 194 ? -1.689 -8.578 -29.659 1.00 33.56 194 MET A O 1
ATOM 1529 N N . ARG A 1 195 ? -3.635 -8.450 -30.766 1.00 35.31 195 ARG A N 1
ATOM 1530 C CA . ARG A 1 195 ? -3.751 -6.989 -30.698 1.00 35.31 195 ARG A CA 1
ATOM 1531 C C . ARG A 1 195 ? -4.123 -6.617 -29.267 1.00 35.31 195 ARG A C 1
ATOM 1533 O O . ARG A 1 195 ? -4.909 -7.324 -28.642 1.00 35.31 195 ARG A O 1
ATOM 1540 N N . ASP A 1 196 ? -3.623 -5.476 -28.804 1.00 36.69 196 ASP A N 1
ATOM 1541 C CA . ASP A 1 196 ? -3.724 -4.896 -27.449 1.00 36.69 196 ASP A CA 1
ATOM 1542 C C . ASP A 1 196 ? -5.131 -4.853 -26.803 1.00 36.69 196 ASP A C 1
ATOM 1544 O O . ASP A 1 196 ? -5.291 -4.456 -25.651 1.00 36.69 196 ASP A O 1
ATOM 1548 N N . THR A 1 197 ? -6.168 -5.259 -27.532 1.00 35.41 197 THR A N 1
ATOM 1549 C CA . THR A 1 197 ? -7.561 -5.373 -27.095 1.00 35.41 197 THR A CA 1
ATOM 1550 C C . THR A 1 197 ? -7.833 -6.626 -26.254 1.00 35.41 197 THR A C 1
ATOM 1552 O O . THR A 1 197 ? -8.685 -6.571 -25.369 1.00 35.41 197 THR A O 1
ATOM 1555 N N . GLU A 1 198 ? -7.098 -7.727 -26.449 1.00 32.66 198 GLU A N 1
ATOM 1556 C CA . GLU A 1 198 ? -7.335 -8.965 -25.684 1.00 32.66 198 GLU A CA 1
ATOM 1557 C C . GLU A 1 198 ? -6.861 -8.864 -24.229 1.00 32.66 198 GLU A C 1
ATOM 1559 O O . GLU A 1 198 ? -7.541 -9.357 -23.336 1.00 32.66 198 GLU A O 1
ATOM 1564 N N . CYS A 1 199 ? -5.783 -8.129 -23.931 1.00 35.03 199 CYS A N 1
ATOM 1565 C CA . CYS A 1 199 ? -5.339 -7.942 -22.541 1.00 35.03 199 CYS A CA 1
ATOM 1566 C C . CYS A 1 199 ? -6.355 -7.188 -21.671 1.00 35.03 199 CYS A C 1
ATOM 1568 O O . CYS A 1 199 ? -6.385 -7.388 -20.461 1.00 35.03 199 CYS A O 1
ATOM 1570 N N . ALA A 1 200 ? -7.177 -6.326 -22.276 1.00 38.50 200 ALA A N 1
ATOM 1571 C CA . ALA A 1 200 ? -8.265 -5.636 -21.588 1.00 38.50 200 ALA A CA 1
ATOM 1572 C C . ALA A 1 200 ? -9.514 -6.519 -21.424 1.00 38.50 200 ALA A C 1
ATOM 1574 O O . ALA A 1 200 ? -10.264 -6.338 -20.470 1.00 38.50 200 ALA A O 1
ATOM 1575 N N . GLN A 1 201 ? -9.732 -7.474 -22.333 1.00 36.31 201 GLN A N 1
ATOM 1576 C CA . GLN A 1 201 ? -10.863 -8.408 -22.294 1.00 36.31 201 GLN A CA 1
ATOM 1577 C C . GLN A 1 201 ? -10.597 -9.673 -21.464 1.00 36.31 201 GLN A C 1
ATOM 1579 O O . GLN A 1 201 ? -11.546 -10.358 -21.100 1.00 36.31 201 GLN A O 1
ATOM 1584 N N . MET A 1 202 ? -9.334 -9.987 -21.165 1.00 40.59 202 MET A N 1
ATOM 1585 C CA . MET A 1 202 ? -8.934 -11.210 -20.453 1.00 40.59 202 MET A CA 1
ATOM 1586 C C . MET A 1 202 ? -8.831 -11.057 -18.928 1.00 40.59 202 MET A C 1
ATOM 1588 O O . MET A 1 202 ? -8.618 -12.048 -18.239 1.00 40.59 202 MET A O 1
ATOM 1592 N N . GLY A 1 203 ? -8.993 -9.851 -18.377 1.00 40.22 203 GLY A N 1
ATOM 1593 C CA . GLY A 1 203 ? -9.145 -9.676 -16.931 1.00 40.22 203 GLY A CA 1
ATOM 1594 C C . GLY A 1 203 ? -10.547 -10.096 -16.483 1.00 40.22 203 GLY A C 1
ATOM 1595 O O . GLY A 1 203 ? -11.520 -9.803 -17.178 1.00 40.22 203 GLY A O 1
ATOM 1596 N N . LYS A 1 204 ? -10.676 -10.751 -15.319 1.00 41.56 204 LYS A N 1
ATOM 1597 C CA . LYS A 1 204 ? -11.982 -10.947 -14.664 1.00 41.56 204 LYS A CA 1
ATOM 1598 C C . LYS A 1 204 ? -12.720 -9.604 -14.656 1.00 41.56 204 LYS A C 1
ATOM 1600 O O . LYS A 1 204 ? -12.202 -8.620 -14.127 1.00 41.56 204 LYS A O 1
ATOM 1605 N N . SER A 1 205 ? -13.903 -9.531 -15.269 1.00 40.34 205 SER A N 1
ATOM 1606 C CA . SER A 1 205 ? -14.698 -8.308 -15.198 1.00 40.34 205 SER A CA 1
ATOM 1607 C C . SER A 1 205 ? -15.203 -8.159 -13.764 1.00 40.34 205 SER A C 1
ATOM 1609 O O . SER A 1 205 ? -16.121 -8.867 -13.352 1.00 40.34 205 SER A O 1
ATOM 1611 N N . PHE A 1 206 ? -14.612 -7.253 -12.994 1.00 41.12 206 PHE A N 1
ATOM 1612 C CA . PHE A 1 206 ? -15.166 -6.862 -11.705 1.00 41.12 206 PHE A CA 1
ATOM 1613 C C . PHE A 1 206 ? -16.344 -5.926 -11.976 1.00 41.12 206 PHE A C 1
ATOM 1615 O O . PHE A 1 206 ? -16.168 -4.752 -12.303 1.00 41.12 206 PHE A O 1
ATOM 1622 N N . SER A 1 207 ? -17.566 -6.456 -11.912 1.00 36.16 207 SER A N 1
ATOM 1623 C CA . SER A 1 207 ? -18.762 -5.623 -11.980 1.00 36.16 207 SER A CA 1
ATOM 1624 C C . SER A 1 207 ? -18.878 -4.834 -10.681 1.00 36.16 207 SER A C 1
ATOM 1626 O O . SER A 1 207 ? -19.125 -5.411 -9.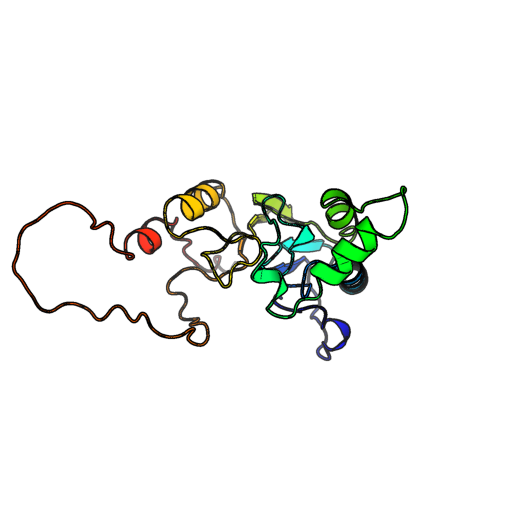624 1.00 36.16 207 SER A O 1
ATOM 1628 N N . LEU A 1 208 ? -18.741 -3.512 -10.753 1.00 34.81 208 LEU A N 1
ATOM 1629 C CA . LEU A 1 208 ? -19.083 -2.609 -9.654 1.00 34.81 208 LEU A CA 1
ATOM 1630 C C . LEU A 1 208 ? -20.613 -2.523 -9.530 1.00 34.81 208 LEU A C 1
ATOM 1632 O O . LEU A 1 208 ? -21.220 -1.508 -9.865 1.00 34.81 208 LEU A O 1
ATOM 1636 N N . THR A 1 209 ? -21.268 -3.604 -9.109 1.00 31.20 209 THR A N 1
ATOM 1637 C CA . THR A 1 209 ? -22.670 -3.532 -8.691 1.00 31.20 209 THR A CA 1
ATOM 1638 C C . THR A 1 209 ? -22.702 -3.059 -7.241 1.00 31.20 209 THR A C 1
ATOM 1640 O O . THR A 1 209 ? -22.125 -3.741 -6.391 1.00 31.20 209 THR A O 1
ATOM 1643 N N . PRO A 1 210 ? -23.333 -1.914 -6.923 1.00 31.16 210 PRO A N 1
ATOM 1644 C CA . PRO A 1 210 ? -23.475 -1.491 -5.536 1.00 31.16 210 PRO A CA 1
ATOM 1645 C C . PRO A 1 210 ? -24.245 -2.563 -4.744 1.00 31.16 210 PRO A C 1
ATOM 1647 O O . PRO A 1 210 ? -25.170 -3.170 -5.298 1.00 31.16 210 PRO A O 1
ATOM 1650 N N . PRO A 1 211 ? -23.885 -2.819 -3.473 1.00 35.66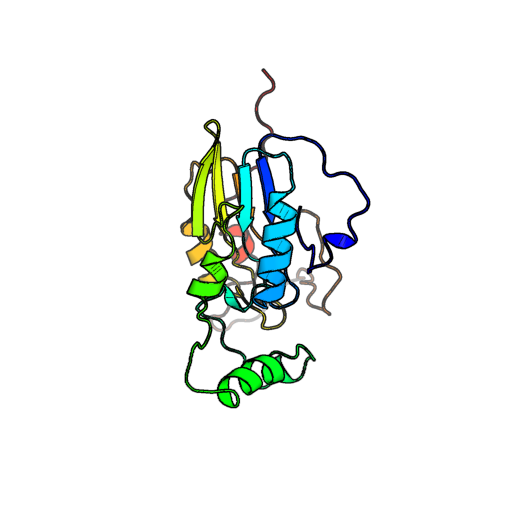 211 PRO A N 1
ATOM 1651 C CA . PRO A 1 211 ? -24.603 -3.782 -2.651 1.00 35.66 211 PRO A CA 1
ATOM 1652 C C . PRO A 1 211 ? -26.076 -3.363 -2.504 1.00 35.66 211 PRO A C 1
ATOM 1654 O O . PRO A 1 211 ? -26.377 -2.163 -2.502 1.00 35.66 211 PRO A O 1
ATOM 1657 N N . PRO A 1 212 ? -27.008 -4.327 -2.388 1.00 33.00 212 PRO A N 1
ATOM 1658 C CA . PRO A 1 212 ? -28.410 -4.015 -2.159 1.00 33.00 212 PRO A CA 1
ATOM 1659 C C . PRO A 1 212 ? -28.548 -3.225 -0.856 1.00 33.00 212 PRO A C 1
ATOM 1661 O O . PRO A 1 212 ? -28.034 -3.623 0.189 1.00 33.00 212 PRO A O 1
ATOM 1664 N N . VAL A 1 213 ? -29.240 -2.091 -0.938 1.00 44.31 213 VAL A N 1
ATOM 1665 C CA . VAL A 1 213 ? -29.613 -1.297 0.232 1.00 44.31 213 VAL A CA 1
ATOM 1666 C C . VAL A 1 213 ? -30.605 -2.133 1.045 1.00 44.31 213 VAL A C 1
ATOM 1668 O O . VAL A 1 213 ? -31.663 -2.485 0.518 1.00 44.31 213 VAL A O 1
ATOM 1671 N N . MET A 1 214 ? -30.234 -2.501 2.277 1.00 46.88 214 MET A N 1
ATOM 1672 C CA . MET A 1 214 ? -31.168 -3.057 3.269 1.00 46.88 214 MET A CA 1
ATOM 1673 C C . MET A 1 214 ? -32.049 -1.960 3.857 1.00 46.88 214 MET A C 1
ATOM 1675 O O . MET A 1 214 ? -31.520 -0.850 4.097 1.00 46.88 214 MET A O 1
#

Radius of gyration: 20.11 Å; chains: 1; bounding box: 62×35×62 Å

Foldseek 3Di:
DEQCQLVLVVPPDDDDDDQEAEYQANQHQALPLVSLLSSLVSLLPHPHPAYEYEHALNNQLLFPPRDDDPVNCVVPDCVVVVVVCVVVDDDDDDDHSVNSVVSNPSHDYADLDWDADPNAIEHEHHADDDDPSTGNHDHQDPRVVVSLVSDDPRHPHYRYNDDAPPPPDDDDDPDDDDPDDDDDDDDDDDDDDPDPVVSNVSHDPPDPDPPDDD

Sequence (214 aa):
MSDTHSLTSHITREIPDGDIFIHAGDFTRSGALQEVKEFNTWVGELKHPHKIVIAGNHELSLDDGYHPNKESRQIGIDIGHFLKKNEEINESHQTSKEDVRRELTNVTYLQDSGVTLYGLKIYGSPWQPEFGGWAFNLNRGSRCLDKWDLIPDDTDILITHSPPWDTGITAPRASSTRCSGASSPNTTSTDTSMRDTECAQMGKSFSLTPPPVM

Secondary structure (DSSP, 8-state):
----TT-GGG--SPPPP-SEEEEES--SSS--HHHHHHHHHHHHTS--SEEEEE--TT-TTT-TT----TTTTTTT-THHHHHHHHHHS-SS----HHHHHHT-TTSEE-SSEEEEETTEEEEEE--EE--TT-TTEE-TTHHHHHHHTTS-TT-SEEEESSPPTTSS-PPP--S----PPP-------------TTHHHHSS-----PPPPP-